Protein AF-A0A356TCB7-F1 (afdb_monomer)

Solvent-accessible surface area (backbone atoms only — not comparable to full-atom values): 13826 Å² total; per-residue (Å²): 144,87,88,86,71,71,64,65,61,50,51,55,48,52,47,43,45,44,59,67,66,57,37,51,63,62,57,52,50,52,50,51,51,50,50,49,48,50,52,50,45,54,55,23,61,75,64,71,38,72,68,37,58,52,47,44,45,50,50,54,50,52,50,35,49,50,28,33,52,48,14,28,52,28,40,73,76,66,41,53,66,61,13,51,52,32,42,51,50,25,56,54,54,69,66,51,85,79,47,50,58,49,60,31,35,79,56,50,73,59,15,54,51,49,28,55,51,49,47,52,49,47,54,51,49,54,53,49,41,31,55,34,71,70,50,45,66,29,68,40,52,56,49,51,61,49,53,50,44,48,46,54,42,45,46,49,53,51,48,72,78,45,57,60,72,58,33,41,41,51,52,17,49,50,47,48,52,53,38,52,49,62,71,72,40,61,66,49,59,56,91,59,85,49,65,64,62,53,50,51,54,54,51,51,54,51,52,51,45,52,45,52,44,51,53,52,51,50,50,28,63,76,63,67,40,66,67,38,40,56,50,16,40,49,29,45,61,48,34,78,78,50,90,47,71,68,55,32,54,50,27,49,49,50,18,48,45,31,33,58,77,115

Foldseek 3Di:
DPDPPPVVVVVVVVCCCVCVQVNCVLVVVLVVLVVVLLVLQVVCVVVVDPCSLVVSVVSLLVVLVVLLVVLLVCVVVVVLRNSLNSLLSSLLSLLPPNLSLLVLLVVPVSSLVVLVVSLVSSLVSQVSSCVSSVWAWDPLQNVLVSLLSNCSNPLSNVLVVDAQVVNLLSLLVSLLVSLVSVVPDDGATPPCPPPVVRVSSVVSVLSSLVSSLVSQVVCCVVSVHDCLSSLLSVLSSCLVVDPDPVSNVVSSVSSVCSSVVD

Structure (mmCIF, N/CA/C/O backbone):
data_AF-A0A356TCB7-F1
#
_entry.id   AF-A0A356TCB7-F1
#
loop_
_atom_site.group_PDB
_atom_site.id
_atom_site.type_symbol
_atom_site.label_atom_id
_atom_site.label_alt_id
_atom_site.label_comp_id
_atom_site.label_asym_id
_atom_site.label_entity_id
_atom_site.label_seq_id
_atom_site.pdbx_PDB_ins_code
_atom_site.Cartn_x
_atom_site.Cartn_y
_atom_site.Cartn_z
_atom_site.occupancy
_atom_site.B_iso_or_equiv
_atom_site.auth_seq_id
_atom_site.auth_comp_id
_atom_site.auth_asym_id
_atom_site.auth_atom_id
_atom_site.pdbx_PDB_model_num
ATOM 1 N N . MET A 1 1 ? -14.310 43.464 32.750 1.00 41.97 1 MET A N 1
ATOM 2 C CA . MET A 1 1 ? -13.374 42.343 32.987 1.00 41.97 1 MET A CA 1
ATOM 3 C C . MET A 1 1 ? -14.108 41.025 32.755 1.00 41.97 1 MET A C 1
ATOM 5 O O . MET A 1 1 ? -14.693 40.503 33.688 1.00 41.97 1 MET A O 1
ATOM 9 N N . ALA A 1 2 ? -14.151 40.525 31.519 1.00 44.53 2 ALA A N 1
ATOM 10 C CA . ALA A 1 2 ? -14.691 39.199 31.191 1.00 44.53 2 ALA A CA 1
ATOM 11 C C . ALA A 1 2 ? -14.236 38.830 29.770 1.00 44.53 2 ALA A C 1
ATOM 13 O O . ALA A 1 2 ? -14.880 39.198 28.798 1.00 44.53 2 ALA A O 1
ATOM 14 N N . GLY A 1 3 ? -13.066 38.207 29.641 1.00 44.56 3 GLY A N 1
ATOM 15 C CA . GLY A 1 3 ? -12.520 37.856 28.322 1.00 44.56 3 GLY A CA 1
ATOM 16 C C . GLY A 1 3 ? -11.213 37.070 28.361 1.00 44.56 3 GLY A C 1
ATOM 17 O O . GLY A 1 3 ? -10.424 37.166 27.434 1.00 44.56 3 GLY A O 1
ATOM 18 N N . ARG A 1 4 ? -10.930 36.353 29.457 1.00 47.12 4 ARG A N 1
ATOM 19 C CA . ARG A 1 4 ? -9.647 35.649 29.640 1.00 47.12 4 ARG A CA 1
ATOM 20 C C . ARG A 1 4 ? -9.788 34.245 30.243 1.00 47.12 4 ARG A C 1
ATOM 22 O O . ARG A 1 4 ? -8.868 33.780 30.899 1.00 47.12 4 ARG A O 1
ATOM 29 N N . MET A 1 5 ? -10.946 33.595 30.071 1.00 44.47 5 MET A N 1
ATOM 30 C CA . MET A 1 5 ? -11.231 32.265 30.646 1.00 44.47 5 MET A CA 1
ATOM 31 C C . MET A 1 5 ? -11.631 31.180 29.629 1.00 44.47 5 MET A C 1
ATOM 33 O O . MET A 1 5 ? -11.749 30.025 30.028 1.00 44.47 5 MET A O 1
ATOM 37 N N . ASP A 1 6 ? -11.769 31.495 28.336 1.00 51.41 6 ASP A N 1
ATOM 38 C CA . ASP A 1 6 ? -12.151 30.494 27.320 1.00 51.41 6 ASP A CA 1
ATOM 39 C C . ASP A 1 6 ? -10.953 29.829 26.606 1.00 51.41 6 ASP A C 1
ATOM 41 O O . ASP A 1 6 ? -11.067 28.698 26.124 1.00 51.41 6 ASP A O 1
ATOM 45 N N . ASP A 1 7 ? -9.768 30.450 26.612 1.00 52.94 7 ASP A N 1
ATOM 46 C CA . ASP A 1 7 ? -8.594 29.930 25.888 1.00 52.94 7 ASP A CA 1
ATOM 47 C C . ASP A 1 7 ? -7.867 28.785 26.623 1.00 52.94 7 ASP A C 1
ATOM 49 O O . ASP A 1 7 ? -7.382 27.836 25.996 1.00 52.94 7 ASP A O 1
ATOM 53 N N . ASP A 1 8 ? -7.854 28.793 27.960 1.00 51.28 8 ASP A N 1
ATOM 54 C CA . ASP A 1 8 ? -7.177 27.760 28.766 1.00 51.28 8 ASP A CA 1
ATOM 55 C C . ASP A 1 8 ? -7.875 26.391 28.692 1.00 51.28 8 ASP A C 1
ATOM 57 O O . ASP A 1 8 ? -7.236 25.330 28.757 1.00 51.28 8 ASP A O 1
ATOM 61 N N . VAL A 1 9 ? -9.198 26.391 28.501 1.00 57.50 9 VAL A N 1
ATOM 62 C CA . VAL A 1 9 ? -9.993 25.168 28.317 1.00 57.50 9 VAL A CA 1
ATOM 63 C C . VAL A 1 9 ? -9.737 24.561 26.934 1.00 57.50 9 VAL A C 1
ATOM 65 O O . VAL A 1 9 ? -9.745 23.332 26.795 1.00 57.50 9 VAL A O 1
ATOM 68 N N . SER A 1 10 ? -9.447 25.395 25.930 1.00 73.44 10 SER A N 1
ATOM 69 C CA . SER A 1 10 ? -9.096 24.960 24.577 1.00 73.44 10 SER A CA 1
ATOM 70 C C . SER A 1 10 ? -7.742 24.253 24.559 1.00 73.44 10 SER A C 1
ATOM 72 O O . SER A 1 10 ? -7.665 23.098 24.128 1.00 73.44 10 SER A O 1
ATOM 74 N N . TRP A 1 11 ? -6.696 24.867 25.125 1.00 63.91 11 TRP A N 1
ATOM 75 C CA . TRP A 1 11 ? -5.349 24.291 25.083 1.00 63.91 11 TRP A CA 1
ATOM 76 C C . TRP A 1 11 ? -5.195 23.026 25.917 1.00 63.91 11 TRP A C 1
ATOM 78 O O . TRP A 1 11 ? -4.623 22.050 25.431 1.00 63.91 11 TRP A O 1
ATOM 88 N N . ARG A 1 12 ? -5.764 22.972 27.128 1.00 73.88 12 ARG A N 1
ATOM 89 C CA . ARG A 1 12 ? -5.742 21.740 27.935 1.00 73.88 12 ARG A CA 1
ATOM 90 C C . ARG A 1 12 ? -6.522 20.608 27.273 1.00 73.88 12 ARG A C 1
ATOM 92 O O . ARG A 1 12 ? -6.073 19.461 27.312 1.00 73.88 12 ARG A O 1
ATOM 99 N N . ARG A 1 13 ? -7.660 20.903 26.628 1.00 73.88 13 ARG A N 1
ATOM 100 C CA . ARG A 1 13 ? -8.384 19.900 25.828 1.00 73.88 13 ARG A CA 1
ATOM 101 C C . ARG A 1 13 ? -7.570 19.462 24.627 1.00 73.88 13 ARG A C 1
ATOM 103 O O . ARG A 1 13 ? -7.504 18.262 24.390 1.00 73.88 13 ARG A O 1
ATOM 110 N N . LEU A 1 14 ? -6.952 20.384 23.892 1.00 67.19 14 LEU A N 1
ATOM 111 C CA . LEU A 1 14 ? -6.157 20.050 22.713 1.00 67.19 14 LEU A CA 1
ATOM 112 C C . LEU A 1 14 ? -4.937 19.209 23.096 1.00 67.19 14 LEU A C 1
ATOM 114 O O . LEU A 1 14 ? -4.699 18.181 22.469 1.00 67.19 14 LEU A O 1
ATOM 118 N N . TYR A 1 15 ? -4.240 19.584 24.170 1.00 69.44 15 TYR A N 1
ATOM 119 C CA . TYR A 1 15 ? -3.102 18.856 24.724 1.00 69.44 15 TYR A CA 1
ATOM 120 C C . TYR A 1 15 ? -3.506 17.457 25.183 1.00 69.44 15 TYR A C 1
ATOM 122 O O . TYR A 1 15 ? -2.899 16.476 24.767 1.00 69.44 15 TYR A O 1
ATOM 130 N N . ARG A 1 16 ? -4.585 17.330 25.967 1.00 71.06 16 ARG A N 1
ATOM 131 C CA . ARG A 1 16 ? -5.101 16.019 26.385 1.00 71.06 16 ARG A CA 1
ATOM 132 C C . ARG A 1 16 ? -5.499 15.179 25.175 1.00 71.06 16 ARG A C 1
ATOM 134 O O . ARG A 1 16 ? -5.175 14.00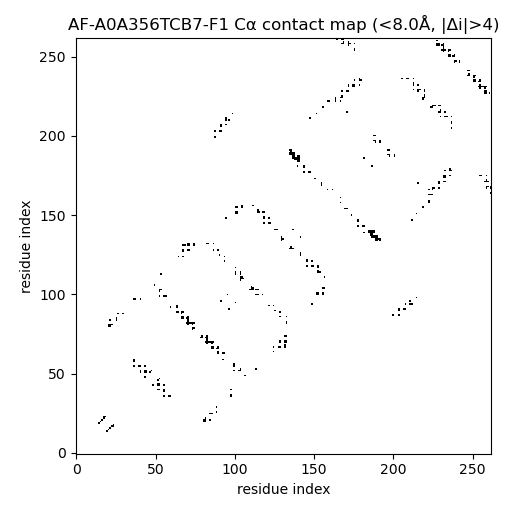0 25.115 1.00 71.06 16 ARG A O 1
ATOM 141 N N . ARG A 1 17 ? -6.147 15.779 24.177 1.00 67.81 17 ARG A N 1
ATOM 142 C CA . ARG A 1 17 ? -6.556 15.072 22.964 1.00 67.81 17 ARG A CA 1
ATOM 143 C C . ARG A 1 17 ? -5.345 14.591 22.170 1.00 67.81 17 ARG A C 1
ATOM 145 O O . ARG A 1 17 ? -5.318 13.431 21.794 1.00 67.81 17 ARG A O 1
ATOM 152 N N . TRP A 1 18 ? -4.342 15.437 21.953 1.00 59.28 18 TRP A N 1
ATOM 153 C CA . TRP A 1 18 ? -3.134 15.077 21.213 1.00 59.28 18 TRP A CA 1
ATOM 154 C C . TRP A 1 18 ? -2.239 14.122 21.997 1.00 59.28 18 TRP A C 1
ATOM 156 O O . TRP A 1 18 ? -2.032 13.002 21.553 1.00 59.28 18 TRP A O 1
ATOM 166 N N . PHE A 1 19 ? -1.760 14.514 23.175 1.00 60.09 19 PHE A N 1
ATOM 167 C CA . PHE A 1 19 ? -0.738 13.777 23.920 1.00 60.09 19 PHE A CA 1
ATOM 168 C C . PHE A 1 19 ? -1.274 12.579 24.699 1.00 60.09 19 PHE A C 1
ATOM 170 O O . PHE A 1 19 ? -0.603 11.554 24.762 1.00 60.09 19 PHE A O 1
ATOM 177 N N . VAL A 1 20 ? -2.483 12.675 25.255 1.00 62.00 20 VAL A N 1
ATOM 178 C CA . VAL A 1 20 ? -3.059 11.594 26.071 1.00 62.00 20 VAL A CA 1
ATOM 179 C C . VAL A 1 20 ? -3.948 10.685 25.226 1.00 62.00 20 VAL A C 1
ATOM 181 O O . VAL A 1 20 ? -3.841 9.465 25.314 1.00 62.00 20 VAL A O 1
ATOM 184 N N . GLU A 1 21 ? -4.818 11.248 24.382 1.00 60.75 21 GLU A N 1
ATOM 185 C CA . GLU A 1 21 ? -5.779 10.442 23.618 1.00 60.75 21 GLU A CA 1
ATOM 186 C C . GLU A 1 21 ? -5.265 9.967 22.250 1.00 60.75 21 GLU A C 1
ATOM 188 O O . GLU A 1 21 ? -5.639 8.869 21.833 1.00 60.75 21 GLU A O 1
ATOM 193 N N . TYR A 1 22 ? -4.461 10.767 21.541 1.00 60.00 22 TYR A N 1
ATOM 194 C CA . TYR A 1 22 ? -3.861 10.406 20.250 1.00 60.00 22 TYR A CA 1
ATOM 195 C C . TYR A 1 22 ? -2.419 9.902 20.376 1.00 60.00 22 TYR A C 1
ATOM 197 O O . TYR A 1 22 ? -1.871 9.466 19.379 1.00 60.00 22 TYR A O 1
ATOM 205 N N . ASN A 1 23 ? -1.811 9.927 21.567 1.00 65.31 23 ASN A N 1
ATOM 206 C CA . ASN A 1 23 ? -0.458 9.427 21.840 1.00 65.31 23 ASN A CA 1
ATOM 207 C C . ASN A 1 23 ? 0.530 9.618 20.656 1.00 65.31 23 ASN A C 1
ATOM 209 O O . ASN A 1 23 ? 0.812 8.668 19.911 1.00 65.31 23 ASN A O 1
ATOM 213 N N . PRO A 1 24 ? 1.072 10.835 20.465 1.00 63.69 24 PRO A N 1
ATOM 214 C CA . PRO A 1 24 ? 1.880 11.184 19.305 1.00 63.69 24 PRO A CA 1
ATOM 215 C C . PRO A 1 24 ? 3.181 10.388 19.262 1.00 63.69 24 PRO A C 1
ATOM 217 O O . PRO A 1 24 ? 3.809 10.343 18.214 1.00 63.69 24 PRO A O 1
ATOM 220 N N . LEU A 1 25 ? 3.570 9.728 20.358 1.00 69.69 25 LEU A N 1
ATOM 221 C CA . LEU A 1 25 ? 4.756 8.880 20.419 1.00 69.69 25 LEU A CA 1
ATOM 222 C C . LEU A 1 25 ? 4.679 7.719 19.428 1.00 69.69 25 LEU A C 1
ATOM 224 O O . LEU A 1 25 ? 5.704 7.342 18.875 1.00 69.69 25 LEU A O 1
ATOM 228 N N . ALA A 1 26 ? 3.483 7.188 19.147 1.00 66.50 26 ALA A N 1
ATOM 229 C CA . ALA A 1 26 ? 3.320 6.153 18.127 1.00 66.50 26 ALA A CA 1
ATOM 230 C C . ALA A 1 26 ? 3.615 6.694 16.718 1.00 66.50 26 ALA A C 1
ATOM 232 O O . ALA A 1 26 ? 4.302 6.043 15.937 1.00 66.50 26 ALA A O 1
ATOM 233 N N . LEU A 1 27 ? 3.139 7.907 16.410 1.00 65.44 27 LEU A N 1
ATOM 234 C CA . LEU A 1 27 ? 3.425 8.586 15.142 1.00 65.44 27 LEU A CA 1
ATOM 235 C C . LEU A 1 27 ? 4.901 8.987 15.049 1.00 65.44 27 LEU A C 1
ATOM 237 O O . LEU A 1 27 ? 5.533 8.752 14.031 1.00 65.44 27 LEU A O 1
ATOM 241 N N . LEU A 1 28 ? 5.457 9.541 16.125 1.00 71.44 28 LEU A N 1
ATOM 242 C CA . LEU A 1 28 ? 6.854 9.952 16.229 1.00 71.44 28 LEU A CA 1
ATOM 243 C C . LEU A 1 28 ? 7.795 8.750 16.060 1.00 71.44 28 LEU A C 1
ATOM 245 O O . LEU A 1 28 ? 8.735 8.816 15.277 1.00 71.44 28 LEU A O 1
ATOM 249 N N . SER A 1 29 ? 7.505 7.635 16.738 1.00 75.19 29 SER A N 1
ATOM 250 C CA . SER A 1 29 ? 8.221 6.367 16.574 1.00 75.19 29 SER A CA 1
ATOM 251 C C . SER A 1 29 ? 8.131 5.868 15.136 1.00 75.19 29 SER A C 1
ATOM 253 O O . SER A 1 29 ? 9.160 5.540 14.556 1.00 75.19 29 SER A O 1
ATOM 255 N N . ALA A 1 30 ? 6.941 5.877 14.531 1.00 69.19 30 ALA A N 1
ATOM 256 C CA . ALA A 1 30 ? 6.775 5.488 13.135 1.00 69.19 30 ALA A CA 1
ATOM 257 C C . ALA A 1 30 ? 7.562 6.382 12.171 1.00 69.19 30 ALA A C 1
ATOM 259 O O . ALA A 1 30 ? 8.143 5.860 11.224 1.00 69.19 30 ALA A O 1
ATOM 260 N N . THR A 1 31 ? 7.635 7.691 12.420 1.00 72.12 31 THR A N 1
ATOM 261 C CA . THR A 1 31 ? 8.455 8.620 11.632 1.00 72.12 31 THR A CA 1
ATOM 262 C C . THR A 1 31 ? 9.947 8.348 11.811 1.00 72.12 31 THR A C 1
ATOM 264 O O . THR A 1 31 ? 10.676 8.332 10.825 1.00 72.12 31 THR A O 1
ATOM 267 N N . PHE A 1 32 ? 10.415 8.099 13.039 1.00 78.62 32 PHE A N 1
ATOM 268 C CA . PHE A 1 32 ? 11.822 7.776 13.292 1.00 78.62 32 PHE A CA 1
ATOM 269 C C . PHE A 1 32 ? 12.234 6.444 12.673 1.00 78.62 32 PHE A C 1
ATOM 271 O O . PHE A 1 32 ? 13.308 6.361 12.084 1.00 78.62 32 PHE A O 1
ATOM 278 N N . ILE A 1 33 ? 11.380 5.424 12.759 1.00 79.62 33 ILE A N 1
ATOM 279 C CA . ILE A 1 33 ? 11.626 4.138 12.107 1.00 79.62 33 ILE A CA 1
ATOM 280 C C . ILE A 1 33 ? 11.630 4.311 10.588 1.00 79.62 33 ILE A C 1
ATOM 282 O O . ILE A 1 33 ? 12.566 3.845 9.948 1.00 79.62 33 ILE A O 1
ATOM 286 N N . LEU A 1 34 ? 10.672 5.047 10.012 1.00 73.62 34 LEU A N 1
ATOM 287 C CA . LEU A 1 34 ? 10.655 5.322 8.573 1.00 73.62 34 LEU A CA 1
ATOM 288 C C . LEU A 1 34 ? 11.924 6.059 8.132 1.00 73.62 34 LEU A C 1
ATOM 290 O O . LEU A 1 34 ? 12.535 5.687 7.138 1.00 73.62 34 LEU A O 1
ATOM 294 N N . GLY A 1 35 ? 12.337 7.076 8.892 1.00 72.62 35 GLY A N 1
ATOM 295 C CA . GLY A 1 35 ? 13.565 7.827 8.644 1.00 72.62 35 GLY A CA 1
ATOM 296 C C . GLY A 1 35 ? 14.813 6.949 8.738 1.00 72.62 35 GLY A C 1
ATOM 297 O O . GLY A 1 35 ? 15.682 7.036 7.876 1.00 72.62 35 GLY A O 1
ATOM 298 N N . GLY A 1 36 ? 14.879 6.058 9.730 1.00 77.56 36 GLY A N 1
ATOM 299 C CA . GLY A 1 36 ? 15.962 5.084 9.873 1.00 77.56 36 GLY A CA 1
ATOM 300 C C . GLY A 1 36 ? 16.018 4.094 8.709 1.00 77.56 36 GLY A C 1
ATOM 301 O O . GLY A 1 36 ? 17.077 3.914 8.117 1.00 77.56 36 GLY A O 1
ATOM 302 N N . ILE A 1 37 ? 14.878 3.509 8.327 1.00 76.94 37 ILE A N 1
ATOM 303 C CA . ILE A 1 37 ? 14.765 2.600 7.174 1.00 76.94 37 ILE A CA 1
ATOM 304 C C . ILE A 1 37 ? 15.152 3.329 5.882 1.00 76.94 37 ILE A C 1
ATOM 306 O O . ILE A 1 37 ? 15.880 2.773 5.068 1.00 76.94 37 ILE A O 1
ATOM 310 N N . TRP A 1 38 ? 14.735 4.584 5.703 1.00 73.31 38 TRP A N 1
ATOM 311 C CA . TRP A 1 38 ? 15.100 5.392 4.538 1.00 73.31 38 TRP A CA 1
ATOM 312 C C . TRP A 1 38 ? 16.609 5.670 4.462 1.00 73.31 38 TRP A C 1
ATOM 314 O O . TRP A 1 38 ? 17.206 5.513 3.396 1.00 73.31 38 TRP A O 1
ATOM 324 N N . LEU A 1 39 ? 17.246 6.026 5.584 1.00 76.56 39 LEU A N 1
ATOM 325 C CA . LEU A 1 39 ? 18.701 6.214 5.651 1.00 76.56 39 LEU A CA 1
ATOM 326 C C . LEU A 1 39 ? 19.446 4.916 5.320 1.00 76.56 39 LEU A C 1
ATOM 328 O O . LEU A 1 39 ? 20.327 4.926 4.460 1.00 76.56 39 LEU A O 1
ATOM 332 N N . LEU A 1 40 ? 19.033 3.800 5.929 1.00 74.19 40 LEU A N 1
ATOM 333 C CA . LEU A 1 40 ? 19.595 2.474 5.658 1.00 74.19 40 LEU A CA 1
ATOM 334 C C . LEU A 1 40 ? 19.387 2.056 4.200 1.00 74.19 40 LEU A C 1
ATOM 336 O O . LEU A 1 40 ? 20.296 1.511 3.587 1.00 74.19 40 LEU A O 1
ATOM 340 N N . SER A 1 41 ? 18.220 2.345 3.618 1.00 68.50 41 SER A N 1
ATOM 341 C CA . SER A 1 41 ? 17.933 2.078 2.205 1.00 68.50 41 SER A CA 1
ATOM 342 C C . SER A 1 41 ? 18.873 2.841 1.286 1.00 68.50 41 SER A C 1
ATOM 344 O O . SER A 1 41 ? 19.329 2.295 0.283 1.00 68.50 41 SER A O 1
ATOM 346 N N . ARG A 1 42 ? 19.151 4.109 1.600 1.00 71.56 42 ARG A N 1
ATOM 347 C CA . ARG A 1 42 ? 20.033 4.953 0.795 1.00 71.56 42 ARG A CA 1
ATOM 348 C C . ARG A 1 42 ? 21.478 4.466 0.863 1.00 71.56 42 ARG A C 1
ATOM 350 O O . ARG A 1 42 ? 22.145 4.409 -0.165 1.00 71.56 42 ARG A O 1
ATOM 357 N N . GLU A 1 43 ? 21.942 4.088 2.048 1.00 70.62 43 GLU A N 1
ATOM 358 C CA . GLU A 1 43 ? 23.283 3.534 2.246 1.00 70.62 43 GLU A CA 1
ATOM 359 C C . GLU A 1 43 ? 23.426 2.144 1.603 1.00 70.62 43 GLU A C 1
ATOM 361 O O . GLU A 1 43 ? 24.418 1.869 0.927 1.00 70.62 43 GLU A O 1
ATOM 366 N N . ALA A 1 44 ? 22.401 1.293 1.716 1.00 65.00 44 ALA A N 1
ATOM 367 C CA . ALA A 1 44 ? 22.346 -0.006 1.049 1.00 65.00 44 ALA A CA 1
ATOM 368 C C . ALA A 1 44 ? 22.377 0.128 -0.481 1.00 65.00 44 ALA A C 1
ATOM 370 O O . ALA A 1 44 ? 23.092 -0.628 -1.138 1.00 65.00 44 ALA A O 1
ATOM 371 N N . ALA A 1 45 ? 21.667 1.116 -1.039 1.00 63.41 45 ALA A N 1
ATOM 372 C CA . ALA A 1 45 ? 21.687 1.416 -2.470 1.00 63.41 45 ALA A CA 1
ATOM 373 C C . ALA A 1 45 ? 23.068 1.896 -2.952 1.00 63.41 45 ALA A C 1
ATOM 375 O O . ALA A 1 45 ? 23.477 1.562 -4.060 1.00 63.41 45 ALA A O 1
ATOM 376 N N . GLN A 1 46 ? 23.819 2.628 -2.121 1.00 65.75 46 GLN A N 1
ATOM 377 C CA . GLN A 1 46 ? 25.189 3.051 -2.446 1.00 65.75 46 GLN A CA 1
ATOM 378 C C . GLN A 1 46 ? 26.187 1.887 -2.474 1.00 65.75 46 GLN A C 1
ATOM 380 O O . GLN A 1 46 ? 27.145 1.928 -3.241 1.00 65.75 46 GLN A O 1
ATOM 385 N N . HIS A 1 47 ? 25.956 0.847 -1.670 1.00 61.78 47 HIS A N 1
ATOM 386 C CA . HIS A 1 47 ? 26.837 -0.321 -1.582 1.00 61.78 47 HIS A CA 1
ATOM 387 C C . HIS A 1 47 ? 26.358 -1.517 -2.424 1.00 61.78 47 HIS A C 1
ATOM 389 O O . HIS A 1 47 ? 27.017 -2.555 -2.411 1.00 61.78 47 HIS A O 1
ATOM 395 N N . ALA A 1 48 ? 25.223 -1.383 -3.131 1.00 62.47 48 ALA A N 1
ATOM 396 C CA . ALA A 1 48 ? 24.627 -2.344 -4.072 1.00 62.47 48 ALA A CA 1
ATOM 397 C C . ALA A 1 48 ? 24.691 -3.821 -3.628 1.00 62.47 48 ALA A C 1
ATOM 399 O O . ALA A 1 48 ? 24.851 -4.731 -4.443 1.00 62.47 48 ALA A O 1
ATOM 400 N N . SER A 1 49 ? 24.592 -4.081 -2.322 1.00 73.44 49 SER A N 1
ATOM 401 C CA . SER A 1 49 ? 24.702 -5.437 -1.789 1.00 73.44 49 SER A CA 1
ATOM 402 C C . SER A 1 49 ? 23.323 -6.078 -1.675 1.00 73.44 49 SER A C 1
ATOM 404 O O . SER A 1 49 ? 22.361 -5.472 -1.198 1.00 73.44 49 SER A O 1
ATOM 406 N N . LEU A 1 50 ? 23.233 -7.347 -2.072 1.00 73.00 50 LEU A N 1
ATOM 407 C CA . LEU A 1 50 ? 22.009 -8.143 -1.966 1.00 73.00 50 LEU A CA 1
ATOM 408 C C . LEU A 1 50 ? 21.488 -8.214 -0.520 1.00 73.00 50 LEU A C 1
ATOM 410 O O . LEU A 1 50 ? 20.286 -8.117 -0.279 1.00 73.00 50 LEU A O 1
ATOM 414 N N . ALA A 1 51 ? 22.405 -8.323 0.445 1.00 74.56 51 ALA A N 1
ATOM 415 C CA . ALA A 1 51 ? 22.088 -8.306 1.869 1.00 74.56 51 ALA A CA 1
ATOM 416 C C . ALA A 1 51 ? 21.503 -6.959 2.323 1.00 74.56 51 ALA A C 1
ATOM 418 O O . ALA A 1 51 ? 20.609 -6.943 3.165 1.00 74.56 51 ALA A O 1
ATOM 419 N N . GLY A 1 52 ? 21.957 -5.845 1.739 1.00 73.75 52 GLY A N 1
ATOM 420 C CA . GLY A 1 52 ? 21.415 -4.515 2.002 1.00 73.75 52 GLY A CA 1
ATOM 421 C C . GLY A 1 52 ? 19.954 -4.404 1.573 1.00 73.75 52 GLY A C 1
ATOM 422 O O . GLY A 1 52 ? 19.093 -4.166 2.415 1.00 73.75 52 GLY A O 1
ATOM 423 N N . HIS A 1 53 ? 19.651 -4.653 0.295 1.00 71.75 53 HIS A N 1
ATOM 424 C CA . HIS A 1 53 ? 18.282 -4.535 -0.232 1.00 71.75 53 HIS A CA 1
ATOM 425 C C . HIS A 1 53 ? 17.279 -5.439 0.501 1.00 71.75 53 HIS A C 1
ATOM 427 O O . HIS A 1 53 ? 16.209 -4.982 0.908 1.00 71.75 53 HIS A O 1
ATOM 433 N N . LEU A 1 54 ? 17.635 -6.708 0.727 1.00 79.31 54 LEU A N 1
ATOM 434 C CA . LEU A 1 54 ? 16.765 -7.648 1.440 1.00 79.31 54 LEU A CA 1
ATOM 435 C C . LEU A 1 54 ? 16.679 -7.343 2.940 1.00 79.31 54 LEU A C 1
ATOM 437 O O . LEU A 1 54 ? 15.626 -7.544 3.542 1.00 79.31 54 LEU A O 1
ATOM 441 N N . GLY A 1 55 ? 17.757 -6.835 3.541 1.00 80.00 55 GLY A N 1
ATOM 442 C CA . GLY A 1 55 ? 17.792 -6.445 4.948 1.00 80.00 55 GLY A CA 1
ATOM 443 C C . GLY A 1 55 ? 16.842 -5.291 5.250 1.00 80.00 55 GLY A C 1
ATOM 444 O O . GLY A 1 55 ? 16.082 -5.364 6.217 1.00 80.00 55 GLY A O 1
ATOM 445 N N . VAL A 1 56 ? 16.816 -4.259 4.399 1.00 79.62 56 VAL A N 1
ATOM 446 C CA . VAL A 1 56 ? 15.894 -3.131 4.593 1.00 79.62 56 VAL A CA 1
ATOM 447 C C . VAL A 1 56 ? 14.436 -3.567 4.403 1.00 79.62 56 VAL A C 1
ATOM 449 O O . VAL A 1 56 ? 13.591 -3.248 5.243 1.00 79.62 56 VAL A O 1
ATOM 452 N N . ALA A 1 57 ? 14.151 -4.392 3.388 1.00 83.06 57 ALA A N 1
ATOM 453 C CA . ALA A 1 57 ? 12.824 -4.978 3.198 1.00 83.06 57 ALA A CA 1
ATOM 454 C C . ALA A 1 57 ? 12.386 -5.817 4.415 1.00 83.06 57 ALA A C 1
ATOM 456 O O . ALA A 1 57 ? 11.279 -5.646 4.924 1.00 83.06 57 ALA A O 1
ATOM 457 N N . ALA A 1 58 ? 13.267 -6.672 4.943 1.00 85.06 58 ALA A N 1
ATOM 458 C CA . ALA A 1 58 ? 12.978 -7.492 6.117 1.00 85.06 58 ALA A CA 1
ATOM 459 C C . ALA A 1 58 ? 12.696 -6.650 7.374 1.00 85.06 58 ALA A C 1
ATOM 461 O O . ALA A 1 58 ? 11.778 -6.969 8.132 1.00 85.06 58 ALA A O 1
ATOM 462 N N . LEU A 1 59 ? 13.441 -5.561 7.590 1.00 85.38 59 LEU A N 1
ATOM 463 C CA . LEU A 1 59 ? 13.204 -4.637 8.704 1.00 85.38 59 LEU A CA 1
ATOM 464 C C . LEU A 1 59 ? 11.854 -3.922 8.578 1.00 85.38 59 LEU A C 1
ATOM 466 O O . LEU A 1 59 ? 11.121 -3.827 9.567 1.00 85.38 59 LEU A O 1
ATOM 470 N N . ALA A 1 60 ? 11.502 -3.461 7.375 1.00 85.06 60 ALA A N 1
ATOM 471 C CA . ALA A 1 60 ? 10.207 -2.839 7.111 1.00 85.06 60 ALA A CA 1
ATOM 472 C C . ALA A 1 60 ? 9.048 -3.818 7.374 1.00 85.06 60 ALA A C 1
ATOM 474 O O . ALA A 1 60 ? 8.067 -3.469 8.040 1.00 85.06 60 ALA A O 1
ATOM 475 N N . GLU A 1 61 ? 9.190 -5.067 6.927 1.00 89.94 61 GLU A N 1
ATOM 476 C CA . GLU A 1 61 ? 8.215 -6.136 7.151 1.00 89.94 61 GLU A CA 1
ATOM 477 C C . GLU A 1 61 ? 8.066 -6.496 8.635 1.00 89.94 61 GLU A C 1
ATOM 479 O O . GLU A 1 61 ? 6.946 -6.582 9.152 1.00 89.94 61 GLU A O 1
ATOM 484 N N . LEU A 1 62 ? 9.183 -6.633 9.354 1.00 89.94 62 LEU A N 1
ATOM 485 C CA . LEU A 1 62 ? 9.185 -6.898 10.791 1.00 89.94 62 LEU A CA 1
ATOM 486 C C . LEU A 1 62 ? 8.507 -5.767 11.570 1.00 89.94 62 LEU A C 1
ATOM 488 O O . LEU A 1 62 ? 7.717 -6.028 12.481 1.00 89.94 62 LEU A O 1
ATOM 492 N N . TYR A 1 63 ? 8.770 -4.514 11.196 1.00 88.12 63 TYR A N 1
ATOM 493 C CA . TYR A 1 63 ? 8.126 -3.366 11.822 1.00 88.12 63 TYR A CA 1
ATOM 494 C C . TYR A 1 63 ? 6.614 -3.347 11.567 1.00 88.12 63 TYR A C 1
ATOM 496 O O . TYR A 1 63 ? 5.833 -3.154 12.503 1.00 88.12 63 TYR A O 1
ATOM 504 N N . ALA A 1 64 ? 6.176 -3.627 10.336 1.00 89.94 64 ALA A N 1
ATOM 505 C CA . ALA A 1 64 ? 4.755 -3.739 10.016 1.00 89.94 64 ALA A CA 1
ATOM 506 C C . ALA A 1 64 ? 4.066 -4.837 10.850 1.00 89.94 64 ALA A C 1
ATOM 508 O O . ALA A 1 64 ? 2.981 -4.615 11.397 1.00 89.94 64 ALA A O 1
ATOM 509 N N . LEU A 1 65 ? 4.710 -5.997 11.018 1.00 92.88 65 LEU A N 1
ATOM 510 C CA . LEU A 1 65 ? 4.215 -7.075 11.881 1.00 92.88 65 LEU A CA 1
ATOM 511 C C . LEU A 1 65 ? 4.161 -6.659 13.357 1.00 92.88 65 LEU A C 1
ATOM 513 O O . LEU A 1 65 ? 3.171 -6.950 14.033 1.00 92.88 65 LEU A O 1
ATOM 517 N N . ALA A 1 66 ? 5.166 -5.932 13.851 1.00 91.06 66 ALA A N 1
ATOM 518 C CA . ALA A 1 66 ? 5.180 -5.404 15.213 1.00 91.06 66 ALA A CA 1
ATOM 519 C C . ALA A 1 66 ? 4.032 -4.410 15.458 1.00 91.06 66 ALA A C 1
ATOM 521 O O . ALA A 1 66 ? 3.384 -4.470 16.505 1.00 91.06 66 ALA A O 1
ATOM 522 N N . LEU A 1 67 ? 3.713 -3.547 14.485 1.00 91.50 67 LEU A N 1
ATOM 523 C CA . LEU A 1 67 ? 2.557 -2.645 14.561 1.00 91.50 67 LEU A CA 1
ATOM 524 C C . LEU A 1 67 ? 1.233 -3.418 14.643 1.00 91.50 67 LEU A C 1
ATOM 526 O O . LEU A 1 67 ? 0.374 -3.079 15.460 1.00 91.50 67 LEU A O 1
ATOM 530 N N . ILE A 1 68 ? 1.071 -4.475 13.840 1.00 93.19 68 ILE A N 1
ATOM 531 C CA . ILE A 1 68 ? -0.125 -5.335 13.865 1.00 93.19 68 ILE A CA 1
ATOM 532 C C . ILE A 1 68 ? -0.228 -6.080 15.202 1.00 93.19 68 ILE A C 1
ATOM 534 O O . ILE A 1 68 ? -1.296 -6.087 15.821 1.00 93.19 68 ILE A O 1
ATOM 538 N N . GLY A 1 69 ? 0.873 -6.666 15.679 1.00 91.69 69 GLY A N 1
ATOM 539 C CA . GLY A 1 69 ? 0.943 -7.345 16.974 1.00 91.69 69 GLY A CA 1
ATOM 540 C C . GLY A 1 69 ? 0.637 -6.400 18.139 1.00 91.69 69 GLY A C 1
ATOM 541 O O . GLY A 1 69 ? -0.164 -6.731 19.015 1.00 91.69 69 GLY A O 1
ATOM 542 N N . GLY A 1 70 ? 1.185 -5.183 18.100 1.00 89.38 70 GLY A N 1
ATOM 543 C CA . GLY A 1 70 ? 0.881 -4.116 19.049 1.00 89.38 70 GLY A CA 1
ATOM 544 C C . GLY A 1 70 ? -0.594 -3.717 19.012 1.00 89.38 70 GLY A C 1
ATOM 545 O O . GLY A 1 70 ? -1.233 -3.628 20.060 1.00 89.38 70 GLY A O 1
ATOM 546 N N . ALA A 1 71 ? -1.180 -3.550 17.822 1.00 89.88 71 ALA A N 1
ATOM 547 C CA . ALA A 1 71 ? -2.606 -3.266 17.680 1.00 89.88 71 ALA A CA 1
ATOM 548 C C . ALA A 1 71 ? -3.467 -4.387 18.285 1.00 89.88 71 ALA A C 1
ATOM 550 O O . ALA A 1 71 ? -4.391 -4.108 19.052 1.00 89.88 71 ALA A O 1
ATOM 551 N N . TRP A 1 72 ? -3.138 -5.650 18.003 1.00 93.25 72 TRP A N 1
ATOM 552 C CA . TRP A 1 72 ? -3.825 -6.808 18.575 1.00 93.25 72 TRP A CA 1
ATOM 553 C C . TRP A 1 72 ? -3.739 -6.826 20.107 1.00 93.25 72 TRP A C 1
ATOM 555 O O . TRP A 1 72 ? -4.770 -6.943 20.777 1.00 93.25 72 TRP A O 1
ATOM 565 N N . PHE A 1 73 ? -2.543 -6.639 20.669 1.00 91.19 73 PHE A N 1
ATOM 566 C CA . PHE A 1 73 ? -2.327 -6.574 22.116 1.00 91.19 73 PHE A CA 1
ATOM 567 C C . PHE A 1 73 ? -3.145 -5.449 22.767 1.00 91.19 73 PHE A C 1
ATOM 569 O O . PHE A 1 73 ? -3.870 -5.684 23.737 1.00 91.19 73 PHE A O 1
ATOM 576 N N . LEU A 1 74 ? -3.127 -4.247 22.182 1.00 88.81 74 LEU A N 1
ATOM 577 C CA . LEU A 1 74 ? -3.891 -3.097 22.671 1.00 88.81 74 LEU A CA 1
ATOM 578 C C . LEU A 1 74 ? -5.407 -3.336 22.627 1.00 88.81 74 LEU A C 1
ATOM 580 O O . LEU A 1 74 ? -6.121 -2.916 23.540 1.00 88.81 74 LEU A O 1
ATOM 584 N N . VAL A 1 75 ? -5.921 -4.048 21.617 1.00 89.19 75 VAL A N 1
ATOM 585 C CA . VAL A 1 75 ? -7.332 -4.473 21.600 1.00 89.19 75 VAL A CA 1
ATOM 586 C C . VAL A 1 75 ? -7.635 -5.435 22.750 1.00 89.19 75 VAL A C 1
ATOM 588 O O . VAL A 1 75 ? -8.716 -5.340 23.339 1.00 89.19 75 VAL A O 1
ATOM 591 N N . ARG A 1 76 ? -6.715 -6.348 23.088 1.00 90.56 76 ARG A N 1
ATOM 592 C CA . ARG A 1 76 ? -6.902 -7.337 24.165 1.00 90.56 76 ARG A CA 1
ATOM 593 C C . ARG A 1 76 ? -6.977 -6.683 25.545 1.00 90.56 76 ARG A C 1
ATOM 595 O O . ARG A 1 76 ? -7.838 -7.080 26.322 1.00 90.56 76 ARG A O 1
ATOM 602 N N . ILE A 1 77 ? -6.176 -5.650 25.805 1.00 91.25 77 ILE A N 1
ATOM 603 C CA . ILE A 1 77 ? -6.202 -4.891 27.071 1.00 91.25 77 ILE A CA 1
ATOM 604 C C . ILE A 1 77 ? -7.235 -3.745 27.090 1.00 91.25 77 ILE A C 1
ATOM 606 O O . ILE A 1 77 ? -7.269 -2.946 28.020 1.00 91.25 77 ILE A O 1
ATOM 610 N N . GLY A 1 78 ? -8.083 -3.633 26.061 1.00 84.94 78 GLY A N 1
ATOM 611 C CA . GLY A 1 78 ? -9.181 -2.657 26.011 1.00 84.94 78 GLY A CA 1
ATOM 612 C C . GLY A 1 78 ? -8.813 -1.263 25.480 1.00 84.94 78 GLY A C 1
ATOM 613 O O . GLY A 1 78 ? -9.694 -0.413 25.334 1.00 84.94 78 GLY A O 1
ATOM 614 N N . MET A 1 79 ? -7.561 -1.024 25.085 1.00 83.19 79 MET A N 1
ATOM 615 C CA . MET A 1 79 ? -7.070 0.245 24.526 1.00 83.19 79 MET A CA 1
ATOM 616 C C . MET A 1 79 ? -7.399 0.401 23.028 1.00 83.19 79 MET A C 1
ATOM 618 O O . MET A 1 79 ? -6.530 0.618 22.181 1.00 83.19 79 MET A O 1
ATOM 622 N N . ARG A 1 80 ? -8.692 0.332 22.683 1.00 82.19 80 ARG A N 1
ATOM 623 C CA . ARG A 1 80 ? -9.182 0.292 21.288 1.00 82.19 80 ARG A CA 1
ATOM 624 C C . ARG A 1 80 ? -8.732 1.469 20.418 1.00 82.19 80 ARG A C 1
ATOM 626 O O . ARG A 1 80 ? -8.518 1.294 19.223 1.00 82.19 80 ARG A O 1
ATOM 633 N N . ARG A 1 81 ? -8.603 2.671 20.992 1.00 78.00 81 ARG A N 1
ATOM 634 C CA . ARG A 1 81 ? -8.198 3.867 20.233 1.00 78.00 81 ARG A CA 1
ATOM 635 C C . ARG A 1 81 ? -6.728 3.800 19.818 1.00 78.00 81 ARG A C 1
ATOM 637 O O . ARG A 1 81 ? -6.432 3.991 18.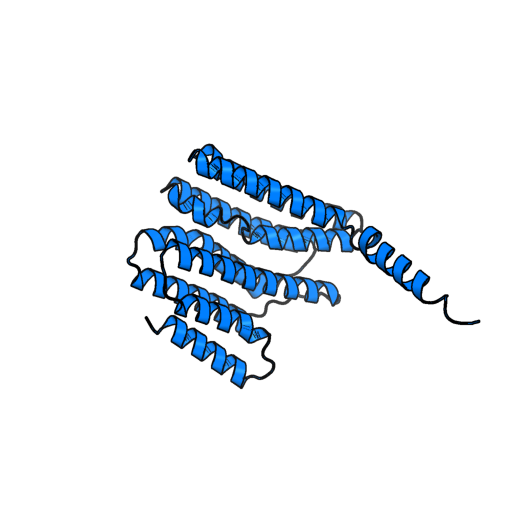646 1.00 78.00 81 ARG A O 1
ATOM 644 N N . ALA A 1 82 ? -5.837 3.488 20.758 1.00 81.25 82 ALA A N 1
ATOM 645 C CA . ALA A 1 82 ? -4.413 3.334 20.474 1.00 81.25 82 ALA A CA 1
ATOM 646 C C . ALA A 1 82 ? -4.169 2.174 19.492 1.00 81.25 82 ALA A C 1
ATOM 648 O O . ALA A 1 82 ? -3.400 2.321 18.546 1.00 81.25 82 ALA A O 1
ATOM 649 N N . ALA A 1 83 ? -4.921 1.075 19.631 1.00 84.81 83 ALA A N 1
ATOM 650 C CA . ALA A 1 83 ? -4.900 -0.015 18.659 1.00 84.81 83 ALA A CA 1
ATOM 651 C C . ALA A 1 83 ? -5.278 0.441 17.241 1.00 84.81 83 ALA A C 1
ATOM 653 O O . ALA A 1 83 ? -4.602 0.089 16.280 1.00 84.81 83 ALA A O 1
ATOM 654 N N . ALA A 1 84 ? -6.335 1.250 17.102 1.00 82.25 84 ALA A N 1
ATOM 655 C CA . ALA A 1 84 ? -6.747 1.779 15.806 1.00 82.25 84 ALA A CA 1
ATOM 656 C C . ALA A 1 84 ? -5.669 2.674 15.172 1.00 82.25 84 ALA A C 1
ATOM 658 O O . ALA A 1 84 ? -5.498 2.639 13.958 1.00 82.25 84 ALA A O 1
ATOM 659 N N . MET A 1 85 ? -4.922 3.439 15.972 1.00 81.81 85 MET A N 1
ATOM 660 C CA . MET A 1 85 ? -3.814 4.258 15.470 1.00 81.81 85 MET A CA 1
ATOM 661 C C . MET A 1 85 ? -2.649 3.415 14.958 1.00 81.81 85 MET A C 1
ATOM 663 O O . MET A 1 85 ? -2.189 3.651 13.843 1.00 81.81 85 MET A O 1
ATOM 667 N N . LEU A 1 86 ? -2.228 2.398 15.719 1.00 86.81 86 LEU A N 1
ATOM 668 C CA . LEU A 1 86 ? -1.227 1.437 15.244 1.00 86.81 86 LEU A CA 1
ATOM 669 C C . LEU A 1 86 ? -1.710 0.696 13.997 1.00 86.81 86 LEU A C 1
ATOM 671 O O . LEU A 1 86 ? -0.931 0.464 13.084 1.00 86.81 86 LEU A O 1
ATOM 675 N N . GLY A 1 87 ? -3.003 0.382 13.925 1.00 88.44 87 GLY A N 1
ATOM 676 C CA . GLY A 1 87 ? -3.588 -0.255 12.755 1.00 88.44 87 GLY A CA 1
ATOM 677 C C . GLY A 1 87 ? -3.603 0.632 11.508 1.00 88.44 87 GLY A C 1
ATOM 678 O O . GLY A 1 87 ? -3.342 0.142 10.414 1.00 88.44 87 GLY A O 1
ATOM 679 N N . ILE A 1 88 ? -3.857 1.938 11.655 1.00 84.12 88 ILE A N 1
ATOM 680 C CA . ILE A 1 88 ? -3.725 2.895 10.546 1.00 84.12 88 ILE A CA 1
ATOM 681 C C . ILE A 1 88 ? -2.264 2.964 10.100 1.00 84.12 88 ILE A C 1
ATOM 683 O O . ILE A 1 88 ? -2.008 2.857 8.907 1.00 84.12 88 ILE A O 1
ATOM 687 N N . LEU A 1 89 ? -1.317 3.080 11.036 1.00 85.56 89 LEU A N 1
ATOM 688 C CA . LEU A 1 89 ? 0.116 3.076 10.727 1.00 85.56 89 LEU A CA 1
ATOM 689 C C . LEU A 1 89 ? 0.542 1.797 9.998 1.00 85.56 89 LEU A C 1
ATOM 691 O O . LEU A 1 89 ? 1.191 1.885 8.960 1.00 85.56 89 LEU A O 1
ATOM 695 N N . ALA A 1 90 ? 0.118 0.630 10.486 1.00 90.31 90 ALA A N 1
ATOM 696 C CA . ALA A 1 90 ? 0.375 -0.652 9.839 1.00 90.31 90 ALA A CA 1
ATOM 697 C C . ALA A 1 90 ? -0.164 -0.670 8.404 1.00 90.31 90 ALA A C 1
ATOM 699 O O . ALA A 1 90 ? 0.540 -1.087 7.491 1.00 90.31 90 ALA A O 1
ATOM 700 N N . ALA A 1 91 ? -1.379 -0.154 8.188 1.00 88.88 91 ALA A N 1
ATOM 701 C CA . ALA A 1 91 ? -1.947 -0.043 6.851 1.00 88.88 91 ALA A CA 1
ATOM 702 C C . ALA A 1 91 ? -1.121 0.882 5.942 1.00 88.88 91 ALA A C 1
ATOM 704 O O . ALA A 1 91 ? -0.942 0.554 4.774 1.00 88.88 91 ALA A O 1
ATOM 705 N N . VAL A 1 92 ? -0.587 2.002 6.446 1.00 86.19 92 VAL A N 1
ATOM 706 C CA . VAL A 1 92 ? 0.299 2.874 5.651 1.00 86.19 92 VAL A CA 1
ATOM 707 C C . VAL A 1 92 ? 1.581 2.137 5.255 1.00 86.19 92 VAL A C 1
ATOM 709 O O . VAL A 1 92 ? 1.917 2.107 4.075 1.00 86.19 92 VAL A O 1
ATOM 712 N N . TYR A 1 93 ? 2.255 1.491 6.210 1.00 86.12 93 TYR A N 1
ATOM 713 C CA . TYR A 1 93 ? 3.482 0.723 5.953 1.00 86.12 93 TYR A CA 1
ATOM 714 C C . TYR A 1 93 ? 3.270 -0.450 4.995 1.00 86.12 93 TYR A C 1
ATOM 716 O O . TYR A 1 93 ? 4.179 -0.843 4.271 1.00 86.12 93 TYR A O 1
ATOM 724 N N . GLN A 1 94 ? 2.061 -1.002 4.962 1.00 89.12 94 GLN A N 1
ATOM 725 C CA . GLN A 1 94 ? 1.729 -2.120 4.094 1.00 89.12 94 GLN A CA 1
ATOM 726 C C . GLN A 1 94 ? 1.745 -1.760 2.597 1.00 89.12 94 GLN A C 1
ATOM 728 O O . GLN A 1 94 ? 1.850 -2.659 1.772 1.00 89.12 94 GLN A O 1
ATOM 733 N N . ALA A 1 95 ? 1.677 -0.475 2.244 1.00 84.44 95 ALA A N 1
ATOM 734 C CA . ALA A 1 95 ? 1.734 0.001 0.861 1.00 84.44 95 ALA A CA 1
ATOM 735 C C . ALA A 1 95 ? 3.158 0.368 0.391 1.00 84.44 95 ALA A C 1
ATOM 737 O O . ALA A 1 95 ? 3.291 1.115 -0.572 1.00 84.44 95 ALA A O 1
ATOM 738 N N . ASP A 1 96 ? 4.185 -0.150 1.074 1.00 86.38 96 ASP A N 1
ATOM 739 C CA . ASP A 1 96 ? 5.606 -0.016 0.728 1.00 86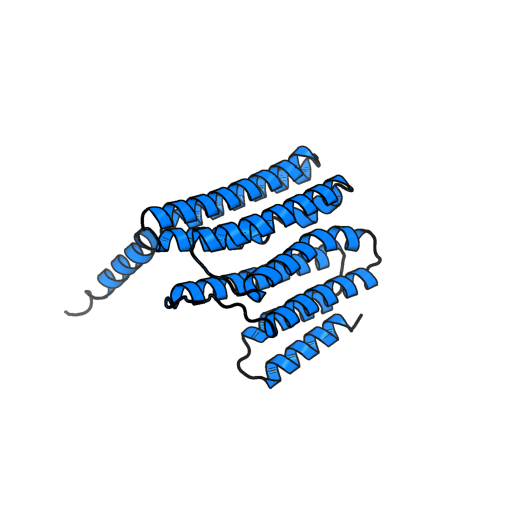.38 96 ASP A CA 1
ATOM 740 C C . ASP A 1 96 ? 6.068 1.434 0.495 1.00 86.38 96 ASP A C 1
ATOM 742 O O . ASP A 1 96 ? 6.284 1.894 -0.622 1.00 86.38 96 ASP A O 1
ATOM 746 N N . LEU A 1 97 ? 6.212 2.185 1.588 1.00 79.56 97 LEU A N 1
ATOM 747 C CA . LEU A 1 97 ? 6.624 3.593 1.542 1.00 79.56 97 LEU A CA 1
ATOM 748 C C . LEU A 1 97 ? 8.046 3.816 1.011 1.00 79.56 97 LEU A C 1
ATOM 750 O O . LEU A 1 97 ? 8.384 4.938 0.636 1.00 79.56 97 LEU A O 1
ATOM 754 N N . THR A 1 98 ? 8.891 2.791 1.050 1.00 77.50 98 THR A N 1
ATOM 755 C CA . THR A 1 98 ? 10.317 2.882 0.724 1.00 77.50 98 THR A CA 1
ATOM 756 C C . THR A 1 98 ? 10.648 2.290 -0.641 1.00 77.50 98 THR A C 1
ATOM 758 O O . THR A 1 98 ? 11.822 2.260 -1.007 1.00 77.50 98 THR A O 1
ATOM 761 N N . MET A 1 99 ? 9.626 1.898 -1.412 1.00 81.81 99 MET A N 1
ATOM 762 C CA . MET A 1 99 ? 9.751 1.391 -2.782 1.00 81.81 99 MET A CA 1
ATOM 763 C C . MET A 1 99 ? 10.670 0.153 -2.860 1.00 81.81 99 MET A C 1
ATOM 765 O O . MET A 1 99 ? 11.461 -0.033 -3.795 1.00 81.81 99 MET A O 1
ATOM 769 N N . HIS A 1 100 ? 10.672 -0.673 -1.808 1.00 80.69 100 HIS A N 1
ATOM 770 C CA . HIS A 1 100 ? 11.520 -1.863 -1.751 1.00 80.69 100 HIS A CA 1
ATOM 771 C C . HIS A 1 100 ? 11.083 -2.931 -2.741 1.00 80.69 100 HIS A C 1
ATOM 773 O O . HIS A 1 100 ? 11.928 -3.642 -3.282 1.00 80.69 100 HIS A O 1
ATOM 779 N N . VAL A 1 101 ? 9.786 -3.037 -3.002 1.00 84.44 101 VAL A N 1
ATOM 780 C CA . VAL A 1 101 ? 9.238 -3.968 -3.980 1.00 84.44 101 VAL A CA 1
ATOM 781 C C . VAL A 1 101 ? 9.716 -3.591 -5.382 1.00 84.44 101 VAL A C 1
ATOM 783 O O . VAL A 1 101 ? 10.187 -4.462 -6.114 1.00 84.44 101 VAL A O 1
ATOM 786 N N . GLU A 1 102 ? 9.728 -2.305 -5.721 1.00 85.69 102 GLU A N 1
ATOM 787 C CA . GLU A 1 102 ? 10.231 -1.791 -6.995 1.00 85.69 102 GLU A CA 1
ATOM 788 C C . GLU A 1 102 ? 11.737 -2.020 -7.138 1.00 85.69 102 GLU A C 1
ATOM 790 O O . GLU A 1 102 ? 12.201 -2.566 -8.140 1.00 85.69 102 GLU A O 1
ATOM 795 N N . THR A 1 103 ? 12.512 -1.668 -6.109 1.00 81.88 103 THR A N 1
ATOM 796 C CA . THR A 1 103 ? 13.973 -1.856 -6.130 1.00 81.88 103 THR A CA 1
ATOM 797 C C . THR A 1 103 ? 14.382 -3.331 -6.101 1.00 81.88 103 THR A C 1
ATOM 799 O O . THR A 1 103 ? 15.440 -3.685 -6.624 1.00 81.88 103 THR A O 1
ATOM 802 N N . SER A 1 104 ? 13.541 -4.224 -5.569 1.00 84.06 104 SER A N 1
ATOM 803 C CA . SER A 1 104 ? 13.804 -5.667 -5.596 1.00 84.06 104 SER A CA 1
ATOM 804 C C . SER A 1 104 ? 13.845 -6.228 -7.016 1.00 84.06 104 SER A C 1
ATOM 806 O O . SER A 1 104 ? 14.555 -7.207 -7.252 1.00 84.06 104 SER A O 1
ATOM 808 N N . ALA A 1 105 ? 13.175 -5.584 -7.982 1.00 86.81 105 ALA A N 1
ATOM 809 C CA . ALA A 1 105 ? 13.180 -6.027 -9.370 1.00 86.81 105 ALA A CA 1
ATOM 810 C C . ALA A 1 105 ? 14.598 -6.118 -9.943 1.00 86.81 105 ALA A C 1
ATOM 812 O O . ALA A 1 105 ? 14.917 -7.058 -10.671 1.00 86.81 105 ALA A O 1
ATOM 813 N N . TYR A 1 106 ? 15.493 -5.216 -9.536 1.00 84.25 106 TYR A N 1
ATOM 814 C CA . TYR A 1 106 ? 16.884 -5.156 -9.995 1.00 84.25 106 TYR A CA 1
ATOM 815 C C . TYR A 1 106 ? 17.743 -6.349 -9.545 1.00 84.25 106 TYR A C 1
ATOM 817 O O . TYR A 1 106 ? 18.827 -6.549 -10.086 1.00 84.25 106 TYR A O 1
ATOM 825 N N . LEU A 1 107 ? 17.248 -7.192 -8.632 1.00 85.25 107 LEU A N 1
ATOM 826 C CA . LEU A 1 107 ? 17.940 -8.386 -8.127 1.00 85.25 107 LEU A CA 1
ATOM 827 C C . LEU A 1 107 ? 17.702 -9.648 -8.984 1.00 85.25 107 LEU A C 1
ATOM 829 O O . LEU A 1 107 ? 18.078 -10.754 -8.584 1.00 85.25 107 LEU A O 1
ATOM 833 N N . GLY A 1 108 ? 17.053 -9.518 -10.145 1.00 87.00 108 GLY A N 1
ATOM 834 C CA . GLY A 1 108 ? 16.791 -10.634 -11.058 1.00 87.00 108 GLY A CA 1
ATOM 835 C C . GLY A 1 108 ? 15.841 -11.672 -10.451 1.00 87.00 108 GLY A C 1
ATOM 836 O O . GLY A 1 108 ? 14.809 -11.325 -9.878 1.00 87.00 108 GLY A O 1
ATOM 837 N N . TRP A 1 109 ? 16.180 -12.962 -10.544 1.00 88.56 109 TRP A N 1
ATOM 838 C CA . TRP A 1 109 ? 15.319 -14.047 -10.041 1.00 88.56 109 TRP A CA 1
ATOM 839 C C . TRP A 1 109 ? 15.087 -13.986 -8.520 1.00 88.56 109 TRP A C 1
ATOM 841 O O . TRP A 1 109 ? 14.029 -14.387 -8.036 1.00 88.56 109 TRP A O 1
ATOM 851 N N . ILE A 1 110 ? 16.050 -13.451 -7.762 1.00 89.50 110 ILE A N 1
ATOM 852 C CA . ILE A 1 110 ? 15.912 -13.258 -6.311 1.00 89.50 110 ILE A CA 1
ATOM 853 C C . ILE A 1 110 ? 14.867 -12.178 -6.029 1.00 89.50 110 ILE A C 1
ATOM 855 O O . ILE A 1 110 ? 14.081 -12.315 -5.094 1.00 89.50 110 ILE A O 1
ATOM 859 N N . GLY A 1 111 ? 14.811 -11.152 -6.880 1.00 88.69 111 GLY A N 1
ATOM 860 C CA . GLY A 1 111 ? 13.758 -10.144 -6.869 1.00 88.69 111 GLY A CA 1
ATOM 861 C C . GLY A 1 111 ? 12.373 -10.764 -7.015 1.00 88.69 111 GLY A C 1
ATOM 862 O O . GLY A 1 111 ? 11.496 -10.493 -6.205 1.00 88.69 111 GLY A O 1
ATOM 863 N N . TRP A 1 112 ? 12.191 -11.671 -7.979 1.00 90.62 112 TRP A N 1
ATOM 864 C CA . TRP A 1 112 ? 10.928 -12.400 -8.152 1.00 90.62 112 TRP A CA 1
ATOM 865 C C . TRP A 1 112 ? 10.518 -13.176 -6.901 1.00 90.62 112 TRP A C 1
ATOM 867 O O . TRP A 1 112 ? 9.366 -13.098 -6.469 1.00 90.62 112 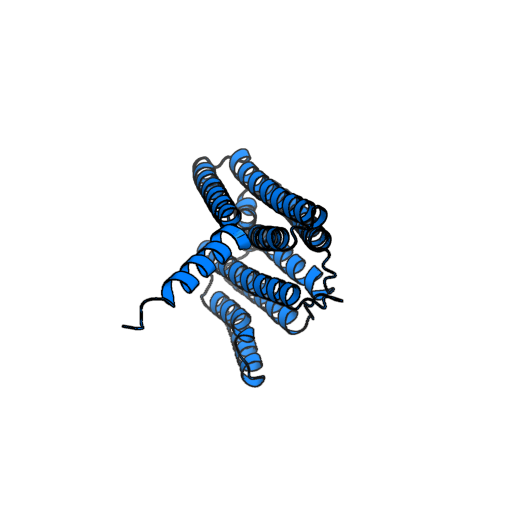TRP A O 1
ATOM 877 N N . LEU A 1 113 ? 11.458 -13.904 -6.292 1.00 92.06 113 LEU A N 1
ATOM 878 C CA . LEU A 1 113 ? 11.192 -14.631 -5.053 1.00 92.06 113 LEU A CA 1
ATOM 879 C C . LEU A 1 113 ? 10.807 -13.671 -3.917 1.00 92.06 113 LEU A C 1
ATOM 881 O O . LEU A 1 113 ? 9.834 -13.927 -3.205 1.00 92.06 113 LEU A O 1
ATOM 885 N N . ALA A 1 114 ? 11.525 -12.554 -3.775 1.00 90.12 114 ALA A N 1
ATOM 886 C CA . ALA A 1 114 ? 11.224 -11.522 -2.788 1.00 90.12 114 ALA A CA 1
ATOM 887 C C . ALA A 1 114 ? 9.820 -10.930 -2.998 1.00 90.12 114 ALA A C 1
ATOM 889 O O . ALA A 1 114 ? 9.066 -10.813 -2.034 1.00 90.12 114 ALA A O 1
ATOM 890 N N . SER A 1 115 ? 9.423 -10.652 -4.243 1.00 92.38 115 SER A N 1
ATOM 891 C CA . SER A 1 115 ? 8.081 -10.176 -4.595 1.00 92.38 115 SER A CA 1
ATOM 892 C C . SER A 1 115 ? 6.988 -11.189 -4.232 1.00 92.38 115 SER A C 1
ATOM 894 O O . SER A 1 115 ? 5.970 -10.810 -3.653 1.00 92.38 115 SER A O 1
ATOM 896 N N . VAL A 1 116 ? 7.199 -12.486 -4.495 1.00 93.31 116 VAL A N 1
ATOM 897 C CA . VAL A 1 116 ? 6.247 -13.551 -4.115 1.00 93.31 116 VAL A CA 1
ATOM 898 C C . VAL A 1 116 ? 6.089 -13.631 -2.596 1.00 93.31 116 VAL A C 1
ATOM 900 O O . VAL A 1 116 ? 4.964 -13.666 -2.088 1.00 93.31 116 VAL A O 1
ATOM 903 N N . VAL A 1 117 ? 7.206 -13.623 -1.863 1.00 93.19 117 VAL A N 1
ATOM 904 C CA . VAL A 1 117 ? 7.199 -13.627 -0.393 1.00 93.19 117 VAL A CA 1
ATOM 905 C C . VAL A 1 117 ? 6.494 -12.382 0.140 1.00 93.19 117 VAL A C 1
ATOM 907 O O . VAL A 1 117 ? 5.649 -12.493 1.029 1.00 93.19 117 VAL A O 1
ATOM 910 N N . TRP A 1 118 ? 6.781 -11.212 -0.431 1.00 94.38 118 TRP A N 1
ATOM 911 C CA . TRP A 1 118 ? 6.175 -9.949 -0.028 1.00 94.38 118 TRP A CA 1
ATOM 912 C C . TRP A 1 118 ? 4.661 -9.933 -0.256 1.00 94.38 118 TRP A C 1
ATOM 914 O O . TRP A 1 118 ? 3.923 -9.546 0.645 1.00 94.38 118 TRP A O 1
ATOM 924 N N . VAL A 1 119 ? 4.164 -10.431 -1.394 1.00 95.19 119 VAL A N 1
ATOM 925 C CA . VAL A 1 119 ? 2.716 -10.561 -1.645 1.00 95.19 119 VAL A CA 1
ATOM 926 C C . VAL A 1 119 ? 2.066 -11.521 -0.646 1.00 95.19 119 VAL A C 1
ATOM 928 O O . VAL A 1 119 ? 0.984 -11.233 -0.122 1.00 95.19 119 VAL A O 1
ATOM 931 N N . GLY A 1 120 ? 2.720 -12.646 -0.345 1.00 95.31 120 GLY A N 1
ATOM 932 C CA . GLY A 1 120 ? 2.259 -13.585 0.679 1.00 95.31 120 GLY A CA 1
ATOM 933 C C . GLY A 1 120 ? 2.154 -12.919 2.053 1.00 95.31 120 GLY A C 1
ATOM 934 O O . GLY A 1 120 ? 1.105 -12.981 2.703 1.00 95.31 120 GLY A O 1
ATOM 935 N N . LEU A 1 121 ? 3.204 -12.202 2.462 1.00 94.69 121 LEU A N 1
ATOM 936 C CA . LEU A 1 121 ? 3.223 -11.418 3.696 1.00 94.69 121 LEU A CA 1
ATOM 937 C C . LEU A 1 121 ? 2.167 -10.315 3.683 1.00 94.69 121 LEU A C 1
ATOM 939 O O . LEU A 1 121 ? 1.482 -10.130 4.683 1.00 94.69 121 LEU A O 1
ATOM 943 N N . PHE A 1 122 ? 1.973 -9.615 2.568 1.00 95.19 122 PHE A N 1
ATOM 944 C CA . PHE A 1 122 ? 0.934 -8.603 2.411 1.00 95.19 122 PHE A CA 1
ATOM 945 C C . PHE A 1 122 ? -0.451 -9.197 2.682 1.00 95.19 122 PHE A C 1
ATOM 947 O O . PHE A 1 122 ? -1.213 -8.636 3.471 1.00 95.19 122 PHE A O 1
ATOM 954 N N . ALA A 1 123 ? -0.776 -10.347 2.083 1.00 95.56 123 ALA A N 1
ATOM 955 C CA . ALA A 1 123 ? -2.063 -11.013 2.282 1.00 95.56 123 ALA A CA 1
ATOM 956 C C . ALA A 1 123 ? -2.273 -11.417 3.751 1.00 95.56 123 ALA A C 1
ATOM 958 O O . ALA A 1 123 ? -3.325 -11.130 4.334 1.00 95.56 123 ALA A O 1
ATOM 959 N N . VAL A 1 124 ? -1.254 -12.026 4.367 1.00 96.00 124 VAL A N 1
ATOM 960 C CA . VAL A 1 124 ? -1.283 -12.430 5.779 1.00 96.00 124 VAL A CA 1
ATOM 961 C C . VAL A 1 124 ? -1.440 -11.213 6.690 1.00 96.00 124 VAL A C 1
ATOM 963 O O . VAL A 1 124 ? -2.346 -11.200 7.524 1.00 96.00 124 VAL A O 1
ATOM 966 N N . LYS A 1 125 ? -0.629 -10.165 6.504 1.00 96.00 125 LYS A N 1
ATOM 967 C CA . LYS A 1 125 ? -0.701 -8.903 7.260 1.00 96.00 125 LYS A CA 1
ATOM 968 C C . LYS A 1 125 ? -2.069 -8.245 7.123 1.00 96.00 125 LYS A C 1
ATOM 970 O O . LYS A 1 125 ? -2.632 -7.825 8.129 1.00 96.00 125 LYS A O 1
ATOM 975 N N . HIS A 1 126 ? -2.644 -8.217 5.919 1.00 94.50 126 HIS A N 1
ATOM 976 C CA . HIS A 1 126 ? -3.960 -7.615 5.678 1.00 94.50 126 HIS A CA 1
ATOM 977 C C . HIS A 1 126 ? -5.063 -8.297 6.493 1.00 94.50 126 HIS A C 1
ATOM 979 O O . HIS A 1 126 ? -5.857 -7.641 7.175 1.00 94.50 126 HIS A O 1
ATOM 985 N N . VAL A 1 127 ? -5.084 -9.632 6.471 1.00 94.69 127 VAL A N 1
ATOM 986 C CA . VAL A 1 127 ? -6.046 -10.433 7.241 1.00 94.69 127 VAL A CA 1
ATOM 987 C C . VAL A 1 127 ? -5.766 -10.330 8.740 1.00 94.69 127 VAL A C 1
ATOM 989 O O . VAL A 1 127 ? -6.701 -10.140 9.521 1.00 94.69 127 VAL A O 1
ATOM 992 N N . ALA A 1 128 ? -4.499 -10.396 9.148 1.00 94.75 128 ALA A N 1
ATOM 993 C CA . ALA A 1 128 ? -4.084 -10.272 10.541 1.00 94.75 128 ALA A CA 1
ATOM 994 C C . ALA A 1 128 ? -4.456 -8.905 11.125 1.00 94.75 128 ALA A C 1
ATOM 996 O O . ALA A 1 128 ? -4.965 -8.840 12.240 1.00 94.75 128 ALA A O 1
ATOM 997 N N . LEU A 1 129 ? -4.289 -7.821 10.367 1.00 93.69 129 LEU A N 1
ATOM 998 C CA . LEU A 1 129 ? -4.673 -6.471 10.768 1.00 93.69 129 LEU A CA 1
ATOM 999 C C . LEU A 1 129 ? -6.193 -6.344 10.930 1.00 93.69 129 LEU A C 1
ATOM 1001 O O . LEU A 1 129 ? -6.676 -5.808 11.933 1.00 93.69 129 LEU A O 1
ATOM 1005 N N . ALA A 1 130 ? -6.962 -6.880 9.979 1.00 92.19 130 ALA A N 1
ATOM 1006 C CA . ALA A 1 130 ? -8.416 -6.925 10.093 1.00 92.19 130 ALA A CA 1
ATOM 1007 C C . ALA A 1 130 ? -8.856 -7.720 11.334 1.00 92.19 130 ALA A C 1
ATOM 1009 O O . ALA A 1 130 ? -9.702 -7.252 12.100 1.00 92.19 130 ALA A O 1
ATOM 1010 N N . ALA A 1 131 ? -8.241 -8.880 11.579 1.00 92.25 131 ALA A N 1
ATOM 1011 C CA . ALA A 1 131 ? -8.510 -9.715 12.746 1.00 92.25 131 ALA A CA 1
ATOM 1012 C C . ALA A 1 131 ? -8.112 -9.022 14.060 1.00 92.25 131 ALA A C 1
ATOM 1014 O O . ALA A 1 131 ? -8.892 -9.026 15.017 1.00 92.25 131 ALA A O 1
ATOM 1015 N N . ALA A 1 132 ? -6.950 -8.363 14.093 1.00 91.19 132 ALA A N 1
ATOM 1016 C CA . ALA A 1 132 ? -6.438 -7.617 15.239 1.00 91.19 132 ALA A CA 1
ATOM 1017 C C . ALA A 1 132 ? -7.418 -6.536 15.691 1.00 91.19 132 ALA A C 1
ATOM 1019 O O . ALA A 1 132 ? -7.741 -6.433 16.875 1.00 91.19 132 ALA A O 1
ATOM 1020 N N . LEU A 1 133 ? -7.965 -5.793 14.731 1.00 89.56 133 LEU A N 1
ATOM 1021 C CA . LEU A 1 133 ? -8.951 -4.742 14.969 1.00 89.56 133 LEU A CA 1
ATOM 1022 C C . LEU A 1 133 ? -10.396 -5.263 15.057 1.00 89.56 133 LEU A C 1
ATOM 1024 O O . LEU A 1 133 ? -11.324 -4.468 15.222 1.00 89.56 133 LEU A O 1
ATOM 1028 N N . ARG A 1 134 ? -10.600 -6.585 14.966 1.00 89.25 134 ARG A N 1
ATOM 1029 C CA . ARG A 1 134 ? -11.913 -7.256 14.949 1.00 89.25 134 ARG A CA 1
ATOM 1030 C C . ARG A 1 134 ? -12.852 -6.703 13.868 1.00 89.25 134 ARG A C 1
ATOM 1032 O O . ARG A 1 134 ? -14.060 -6.580 14.074 1.00 89.25 134 ARG A O 1
ATOM 1039 N N . LEU A 1 135 ? -12.293 -6.355 12.712 1.00 87.62 135 LEU A N 1
ATOM 1040 C CA . LEU A 1 135 ? -13.016 -5.829 11.561 1.00 87.62 135 LEU A CA 1
ATOM 1041 C C . LEU A 1 135 ? -13.451 -6.972 10.644 1.00 87.62 135 LEU A C 1
ATOM 1043 O O . LEU A 1 135 ? -12.641 -7.783 10.204 1.00 87.62 135 LEU A O 1
ATOM 1047 N N . ARG A 1 136 ? -14.737 -7.002 10.288 1.00 88.69 136 ARG A N 1
ATOM 1048 C CA . ARG A 1 136 ? -15.261 -7.921 9.269 1.00 88.69 136 ARG A CA 1
ATOM 1049 C C . ARG A 1 136 ? -15.271 -7.214 7.920 1.00 88.69 136 ARG A C 1
ATOM 1051 O O . ARG A 1 136 ? -16.248 -6.558 7.559 1.00 88.69 136 ARG A O 1
ATOM 1058 N N . LEU A 1 137 ? -14.160 -7.288 7.198 1.00 86.94 137 LEU A N 1
ATOM 1059 C CA . LEU A 1 137 ? -14.030 -6.650 5.890 1.00 86.94 137 LEU A CA 1
ATOM 1060 C C . LEU A 1 137 ? -14.929 -7.329 4.844 1.00 86.94 137 LEU A C 1
ATOM 1062 O O . LEU A 1 137 ? -15.161 -8.535 4.867 1.00 86.94 137 LEU A O 1
ATOM 1066 N N . SER A 1 138 ? -15.475 -6.531 3.930 1.00 89.19 138 SER A N 1
ATOM 1067 C CA . SER A 1 138 ? -16.109 -7.030 2.704 1.00 89.19 138 SER A CA 1
ATOM 1068 C C . SER A 1 138 ? -15.084 -7.686 1.773 1.00 89.19 138 SER A C 1
ATOM 1070 O O . SER A 1 138 ? -13.898 -7.369 1.829 1.00 89.19 138 SER A O 1
ATOM 1072 N N . ARG A 1 139 ? -15.546 -8.554 0.860 1.00 88.44 139 ARG A N 1
ATOM 1073 C CA . ARG A 1 139 ? -14.681 -9.186 -0.154 1.00 88.44 139 ARG A CA 1
ATOM 1074 C C . ARG A 1 139 ? -13.905 -8.147 -0.968 1.00 88.44 139 ARG A C 1
ATOM 1076 O O . ARG A 1 139 ? -12.700 -8.281 -1.121 1.00 88.44 139 ARG A O 1
ATOM 1083 N N . GLY A 1 140 ? -14.561 -7.066 -1.397 1.00 87.62 140 GLY A N 1
ATOM 1084 C CA . GLY A 1 140 ? -13.894 -5.971 -2.106 1.00 87.62 140 GLY A CA 1
ATOM 1085 C C . GLY A 1 140 ? -12.793 -5.303 -1.280 1.00 87.62 140 GLY A C 1
ATOM 1086 O O . GLY A 1 140 ? -11.752 -4.947 -1.821 1.00 87.62 140 GLY A O 1
ATOM 1087 N N . ALA A 1 141 ? -12.977 -5.195 0.040 1.00 87.62 141 ALA A N 1
ATOM 1088 C CA . ALA A 1 141 ? -11.953 -4.656 0.928 1.00 87.62 141 ALA A CA 1
ATOM 1089 C C . ALA A 1 141 ? -10.780 -5.610 1.211 1.00 87.62 141 ALA A C 1
ATOM 1091 O O . ALA A 1 141 ? -9.749 -5.161 1.707 1.00 87.62 141 ALA A O 1
ATOM 1092 N N . LEU A 1 142 ? -10.919 -6.897 0.889 1.00 88.88 142 LEU A N 1
ATOM 1093 C CA . LEU A 1 142 ? -9.850 -7.892 0.987 1.00 88.88 142 LEU A CA 1
ATOM 1094 C C . LEU A 1 142 ? -9.101 -8.062 -0.338 1.00 88.88 142 LEU A C 1
ATOM 1096 O O . LEU A 1 142 ? -7.875 -8.065 -0.341 1.00 88.88 142 LEU A O 1
ATOM 1100 N N . PHE A 1 143 ? -9.827 -8.172 -1.452 1.00 91.25 143 PHE A N 1
ATOM 1101 C CA . PHE A 1 143 ? -9.234 -8.507 -2.749 1.00 91.25 143 PHE A CA 1
ATOM 1102 C C . PHE A 1 143 ? -8.626 -7.313 -3.477 1.00 91.25 143 PHE A C 1
ATOM 1104 O O . PHE A 1 143 ? -7.596 -7.466 -4.120 1.00 91.25 143 PHE A O 1
ATOM 1111 N N . LEU A 1 144 ? -9.217 -6.120 -3.374 1.00 91.50 144 LEU A N 1
ATOM 1112 C CA . LEU A 1 144 ? -8.701 -4.957 -4.098 1.00 91.50 144 LEU A CA 1
ATOM 1113 C C . LEU A 1 144 ? -7.278 -4.542 -3.671 1.00 91.50 144 LEU A C 1
ATOM 1115 O O . LEU A 1 144 ? -6.464 -4.278 -4.551 1.00 91.50 144 LEU A O 1
ATOM 1119 N N . PRO A 1 145 ? -6.928 -4.502 -2.369 1.00 91.94 145 PRO A N 1
ATOM 1120 C CA . PRO A 1 145 ? -5.566 -4.190 -1.943 1.00 91.94 145 PRO A CA 1
ATOM 1121 C C . PRO A 1 145 ? -4.584 -5.265 -2.384 1.00 91.94 145 PRO A C 1
ATOM 1123 O O . PRO A 1 145 ? -3.468 -4.939 -2.756 1.00 91.94 145 PRO A O 1
ATOM 1126 N N . LEU A 1 146 ? -5.013 -6.531 -2.382 1.00 93.81 146 LEU A N 1
ATOM 1127 C CA . LEU A 1 146 ? -4.198 -7.641 -2.861 1.00 93.81 146 LEU A CA 1
ATOM 1128 C C . LEU A 1 146 ? -3.937 -7.536 -4.368 1.00 93.81 146 LEU A C 1
ATOM 1130 O O . LEU A 1 146 ? -2.816 -7.760 -4.797 1.00 93.81 146 LEU A O 1
ATOM 1134 N N . ALA A 1 147 ? -4.936 -7.141 -5.162 1.00 93.50 147 ALA A N 1
ATOM 1135 C CA . ALA A 1 147 ? -4.752 -6.865 -6.586 1.00 93.50 147 ALA A CA 1
ATOM 1136 C C . ALA A 1 147 ? -3.773 -5.701 -6.817 1.00 93.50 147 ALA A C 1
ATOM 1138 O O . ALA A 1 147 ? -2.910 -5.788 -7.685 1.00 93.50 147 ALA A O 1
ATOM 1139 N N . GLY A 1 148 ? -3.866 -4.642 -6.004 1.00 92.69 148 GLY A N 1
ATOM 1140 C CA . GLY A 1 148 ? -2.896 -3.545 -6.016 1.00 92.69 148 GLY A CA 1
ATOM 1141 C C . GLY A 1 148 ? -1.480 -4.018 -5.674 1.00 92.69 148 GLY A C 1
ATOM 1142 O O . GLY A 1 148 ? -0.553 -3.744 -6.424 1.00 92.69 148 GLY A O 1
ATOM 1143 N N . ALA A 1 149 ? -1.329 -4.787 -4.593 1.00 93.75 149 ALA A N 1
ATOM 1144 C CA . ALA A 1 149 ? -0.058 -5.358 -4.151 1.00 93.75 149 ALA A CA 1
ATOM 1145 C C . ALA A 1 149 ? 0.559 -6.301 -5.193 1.00 93.75 149 ALA A C 1
ATOM 1147 O O . ALA A 1 149 ? 1.758 -6.246 -5.432 1.00 93.75 149 ALA A O 1
ATOM 1148 N N . LEU A 1 150 ? -0.255 -7.131 -5.849 1.00 94.44 150 LEU A N 1
ATOM 1149 C CA . LEU A 1 150 ? 0.187 -7.977 -6.957 1.00 94.44 150 LEU A CA 1
ATOM 1150 C C . LEU A 1 150 ? 0.722 -7.141 -8.119 1.00 94.44 150 LEU A C 1
ATOM 1152 O O . LEU A 1 150 ? 1.765 -7.471 -8.670 1.00 94.44 150 LEU A O 1
ATOM 1156 N N . GLY A 1 151 ? 0.038 -6.051 -8.469 1.00 92.88 151 GLY A N 1
ATOM 1157 C CA . GLY A 1 151 ? 0.531 -5.131 -9.486 1.00 92.88 151 GLY A CA 1
ATOM 1158 C C . GLY A 1 151 ? 1.860 -4.493 -9.095 1.00 92.88 151 GLY A C 1
ATOM 1159 O O . GLY A 1 151 ? 2.803 -4.576 -9.870 1.00 92.88 151 GLY A O 1
ATOM 1160 N N . LEU A 1 152 ? 1.973 -3.954 -7.876 1.00 92.25 152 LEU A N 1
ATOM 1161 C CA . LEU A 1 152 ? 3.237 -3.408 -7.360 1.00 92.25 152 LEU A CA 1
ATOM 1162 C C . LEU A 1 152 ? 4.368 -4.446 -7.388 1.00 92.25 152 LEU A C 1
ATOM 1164 O O . LEU A 1 152 ? 5.496 -4.126 -7.726 1.00 92.25 152 LEU A O 1
ATOM 1168 N N . ALA A 1 153 ? 4.058 -5.707 -7.089 1.00 93.38 153 ALA A N 1
ATOM 1169 C CA . ALA A 1 153 ? 5.031 -6.789 -7.060 1.00 93.38 153 ALA A CA 1
ATOM 1170 C C . ALA A 1 153 ? 5.459 -7.291 -8.443 1.00 93.38 153 ALA A C 1
ATOM 1172 O O . ALA A 1 153 ? 6.571 -7.787 -8.572 1.00 93.38 153 ALA A O 1
ATOM 1173 N N . VAL A 1 154 ? 4.593 -7.211 -9.458 1.00 93.31 154 VAL A N 1
ATOM 1174 C CA . VAL A 1 154 ? 4.827 -7.808 -10.786 1.00 93.31 154 VAL A CA 1
ATOM 1175 C C . VAL A 1 154 ? 5.247 -6.770 -11.823 1.00 93.31 154 VAL A C 1
ATOM 1177 O O . VAL A 1 154 ? 6.154 -7.040 -12.610 1.00 93.31 154 VAL A O 1
ATOM 1180 N N . LEU A 1 155 ? 4.611 -5.594 -11.842 1.00 92.50 155 LEU A N 1
ATOM 1181 C CA . LEU A 1 155 ? 4.857 -4.578 -12.870 1.00 92.50 155 LEU A CA 1
ATOM 1182 C C . LEU A 1 155 ? 6.336 -4.179 -12.946 1.00 92.50 155 LEU A C 1
ATOM 1184 O O . LEU A 1 155 ? 6.857 -4.221 -14.053 1.00 92.50 155 LEU A O 1
ATOM 1188 N N . PRO A 1 156 ? 7.055 -3.885 -11.848 1.00 92.38 156 PRO A N 1
ATOM 1189 C CA . PRO A 1 156 ? 8.464 -3.497 -11.927 1.00 92.38 156 PRO A CA 1
ATOM 1190 C C . PRO A 1 156 ? 9.357 -4.521 -12.640 1.00 92.38 156 PRO A C 1
ATOM 1192 O O . PRO A 1 156 ? 10.294 -4.138 -13.332 1.00 92.38 156 PRO A O 1
ATOM 1195 N N . HIS A 1 157 ? 9.055 -5.821 -12.536 1.00 92.00 157 HIS A N 1
ATOM 1196 C CA . HIS A 1 157 ? 9.784 -6.847 -13.291 1.00 92.00 157 HIS A CA 1
ATOM 1197 C C . HIS A 1 157 ? 9.451 -6.800 -14.779 1.00 92.00 157 HIS A C 1
ATOM 1199 O O . HIS A 1 157 ? 10.346 -6.870 -15.610 1.00 92.00 157 HIS A O 1
ATOM 1205 N N . VAL A 1 158 ? 8.171 -6.655 -15.123 1.00 92.56 158 VAL A N 1
ATOM 1206 C CA . VAL A 1 158 ? 7.711 -6.643 -16.520 1.00 92.56 158 VAL A CA 1
ATOM 1207 C C . VAL A 1 158 ? 8.133 -5.363 -17.242 1.00 92.56 158 VAL A C 1
ATOM 1209 O O . VAL A 1 158 ? 8.595 -5.427 -18.376 1.00 92.56 158 VAL A O 1
ATOM 1212 N N . LEU A 1 159 ? 8.017 -4.203 -16.588 1.00 91.75 159 LEU A N 1
ATOM 1213 C CA . LEU A 1 159 ? 8.335 -2.889 -17.161 1.00 91.75 159 LEU A CA 1
ATOM 1214 C C . LEU A 1 159 ? 9.809 -2.765 -17.575 1.00 91.75 159 LEU A C 1
ATOM 1216 O O 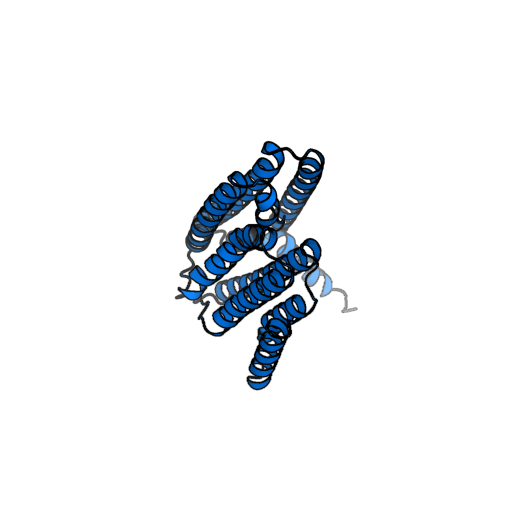. LEU A 1 159 ? 10.131 -1.959 -18.442 1.00 91.75 159 LEU A O 1
ATOM 1220 N N . ARG A 1 160 ? 10.701 -3.570 -16.985 1.00 89.56 160 ARG A N 1
ATOM 1221 C CA . ARG A 1 160 ? 12.129 -3.617 -17.339 1.00 89.56 160 ARG A CA 1
ATOM 1222 C C . ARG A 1 160 ? 12.422 -4.397 -18.618 1.00 89.56 160 ARG A C 1
ATOM 1224 O O . ARG A 1 160 ? 13.455 -4.162 -19.233 1.00 89.56 160 ARG A O 1
ATOM 1231 N N . GLU A 1 161 ? 11.526 -5.296 -19.010 1.00 90.50 161 GLU A N 1
ATOM 1232 C CA . GLU A 1 161 ? 11.712 -6.200 -20.152 1.00 90.50 161 GLU A CA 1
ATOM 1233 C C . GLU A 1 161 ? 10.987 -5.714 -21.416 1.00 90.50 161 GLU A C 1
ATOM 1235 O O . GLU A 1 161 ? 11.198 -6.239 -22.509 1.00 90.50 161 GLU A O 1
ATOM 1240 N N . VAL A 1 162 ? 10.105 -4.718 -21.288 1.00 91.50 162 VAL A N 1
ATOM 1241 C CA . VAL A 1 162 ? 9.264 -4.229 -22.387 1.00 91.50 162 VAL A CA 1
ATOM 1242 C C . VAL A 1 162 ? 9.682 -2.837 -22.853 1.00 91.50 162 VAL A C 1
ATOM 1244 O O . VAL A 1 162 ? 10.238 -2.036 -22.107 1.00 91.50 162 VAL A O 1
ATOM 1247 N N . GLY A 1 163 ? 9.375 -2.522 -24.112 1.00 90.06 163 GLY A N 1
ATOM 1248 C CA . GLY A 1 163 ? 9.570 -1.176 -24.646 1.00 90.06 163 GLY A CA 1
ATOM 1249 C C . GLY A 1 163 ? 8.660 -0.141 -23.977 1.00 90.06 163 GLY A C 1
ATOM 1250 O O . GLY A 1 163 ? 7.579 -0.466 -23.483 1.00 90.06 163 GLY A O 1
ATOM 1251 N N . ARG A 1 164 ? 9.068 1.133 -24.032 1.00 88.00 164 ARG A N 1
ATOM 1252 C CA . ARG A 1 164 ? 8.376 2.264 -23.389 1.00 88.00 164 ARG A CA 1
ATOM 1253 C C . ARG A 1 164 ? 6.870 2.327 -23.677 1.00 88.00 164 ARG A C 1
ATOM 1255 O O . ARG A 1 164 ? 6.096 2.479 -22.742 1.00 88.00 164 ARG A O 1
ATOM 1262 N N . GLY A 1 165 ? 6.444 2.179 -24.934 1.00 84.88 165 GLY A N 1
ATOM 1263 C CA . GLY A 1 165 ? 5.015 2.232 -25.281 1.00 84.88 165 GLY A CA 1
ATOM 1264 C C . GLY A 1 165 ? 4.199 1.135 -24.587 1.00 84.88 165 GLY A C 1
ATOM 1265 O O . GLY A 1 165 ? 3.162 1.408 -23.995 1.00 84.88 165 GLY A O 1
ATOM 1266 N N . ALA A 1 166 ? 4.717 -0.097 -24.555 1.00 87.50 166 ALA A N 1
ATOM 1267 C CA . ALA A 1 166 ? 4.072 -1.198 -23.842 1.00 87.50 166 ALA A CA 1
ATOM 1268 C C . ALA A 1 166 ? 4.059 -0.971 -22.320 1.00 87.50 166 ALA A C 1
ATOM 1270 O O . ALA A 1 166 ? 3.060 -1.271 -21.668 1.00 87.50 166 ALA A O 1
ATOM 1271 N N . ALA A 1 167 ? 5.135 -0.410 -21.756 1.00 89.56 167 ALA A N 1
ATOM 1272 C CA . ALA A 1 167 ? 5.193 -0.023 -20.349 1.00 89.56 167 ALA A CA 1
ATOM 1273 C C . ALA A 1 167 ? 4.110 1.014 -19.998 1.00 89.56 167 ALA A C 1
ATOM 1275 O O . ALA A 1 167 ? 3.367 0.820 -19.035 1.00 89.56 167 ALA A O 1
ATOM 1276 N N . GLU A 1 168 ? 3.962 2.065 -20.811 1.00 86.19 168 GLU A N 1
ATOM 1277 C CA . GLU A 1 168 ? 2.926 3.097 -20.653 1.00 86.19 168 GLU A CA 1
ATOM 1278 C C . GLU A 1 168 ? 1.518 2.483 -20.649 1.00 86.19 168 GLU A C 1
ATOM 1280 O O . GLU A 1 168 ? 0.742 2.715 -19.715 1.00 86.19 168 GLU A O 1
ATOM 1285 N N . THR A 1 169 ? 1.217 1.624 -21.629 1.00 85.94 169 THR A N 1
ATOM 1286 C CA . THR A 1 169 ? -0.069 0.919 -21.710 1.00 85.94 169 THR A CA 1
ATOM 1287 C C . THR A 1 169 ? -0.311 0.023 -20.493 1.00 85.94 169 THR A C 1
ATOM 1289 O O . THR A 1 169 ? -1.400 0.050 -19.921 1.00 85.94 169 THR A O 1
ATOM 1292 N N . LEU A 1 170 ? 0.684 -0.759 -20.059 1.00 90.25 170 LEU A N 1
ATOM 1293 C CA . LEU A 1 170 ? 0.545 -1.671 -18.919 1.00 90.25 170 LEU A CA 1
ATOM 1294 C C . LEU A 1 170 ? 0.258 -0.923 -17.614 1.00 90.25 170 LEU A C 1
ATOM 1296 O O . LEU A 1 170 ? -0.651 -1.317 -16.877 1.00 90.25 170 LEU A O 1
ATOM 1300 N N . VAL A 1 171 ? 0.983 0.168 -17.338 1.00 89.50 171 VAL A N 1
ATOM 1301 C CA . VAL A 1 171 ? 0.724 0.979 -16.140 1.00 89.50 171 VAL A CA 1
ATOM 1302 C C . VAL A 1 171 ? -0.649 1.646 -16.229 1.00 89.50 171 VAL A C 1
ATOM 1304 O O . VAL A 1 171 ? -1.413 1.588 -15.262 1.00 89.50 171 VAL A O 1
ATOM 1307 N N . GLY A 1 172 ? -1.003 2.221 -17.383 1.00 85.00 172 GLY A N 1
ATOM 1308 C CA . GLY A 1 172 ? -2.315 2.832 -17.609 1.00 85.00 172 GLY A CA 1
ATOM 1309 C C . GLY A 1 172 ? -3.468 1.851 -17.375 1.00 85.00 172 GLY A C 1
ATOM 1310 O O . GLY A 1 172 ? -4.390 2.147 -16.610 1.00 85.00 172 GLY A O 1
ATOM 1311 N N . LEU A 1 173 ? -3.385 0.651 -17.958 1.00 86.44 173 LEU A N 1
ATOM 1312 C CA . LEU A 1 173 ? -4.376 -0.415 -17.785 1.00 86.44 173 LEU A CA 1
ATOM 1313 C C . LEU A 1 173 ? -4.467 -0.896 -16.337 1.00 86.44 173 LEU A C 1
ATOM 1315 O O . LEU A 1 173 ? -5.572 -1.079 -15.826 1.00 86.44 173 LEU A O 1
ATOM 1319 N N . PHE A 1 174 ? -3.333 -1.083 -15.661 1.00 90.31 174 PHE A N 1
ATOM 1320 C CA . PHE A 1 174 ? -3.309 -1.499 -14.261 1.00 90.31 174 PHE A CA 1
ATOM 1321 C C . PHE A 1 174 ? -4.009 -0.477 -13.358 1.00 90.31 174 PHE A C 1
ATOM 1323 O O . PHE A 1 174 ? -4.917 -0.826 -12.597 1.00 90.31 174 PHE A O 1
ATOM 1330 N N . VAL A 1 175 ? -3.637 0.797 -13.480 1.00 86.75 175 VAL A N 1
ATOM 1331 C CA . VAL A 1 175 ? -4.235 1.895 -12.715 1.00 86.75 175 VAL A CA 1
ATOM 1332 C C . VAL A 1 175 ? -5.728 2.012 -13.004 1.00 86.75 175 VAL A C 1
ATOM 1334 O O . VAL A 1 175 ? -6.526 2.138 -12.069 1.00 86.75 175 VAL A O 1
ATOM 1337 N N . PHE A 1 176 ? -6.119 1.920 -14.278 1.00 83.25 176 PHE A N 1
ATOM 1338 C CA . PHE A 1 176 ? -7.519 1.932 -14.686 1.00 83.25 176 PHE A CA 1
ATOM 1339 C C . PHE A 1 176 ? -8.305 0.774 -14.075 1.00 83.25 176 PHE A C 1
ATOM 1341 O O . PHE A 1 176 ? -9.350 1.002 -13.464 1.00 83.25 176 PHE A O 1
ATOM 1348 N N . ALA A 1 177 ? -7.787 -0.452 -14.162 1.00 86.56 177 ALA A N 1
ATOM 1349 C CA . ALA A 1 177 ? -8.436 -1.638 -13.617 1.00 86.56 177 ALA A CA 1
ATOM 1350 C C . ALA A 1 177 ? -8.629 -1.538 -12.097 1.00 86.56 177 ALA A C 1
ATOM 1352 O O . ALA A 1 177 ? -9.728 -1.794 -11.596 1.00 86.56 177 ALA A O 1
ATOM 1353 N N . ILE A 1 178 ? -7.599 -1.105 -11.359 1.00 88.25 178 ILE A N 1
ATOM 1354 C CA . ILE A 1 178 ? -7.699 -0.886 -9.911 1.00 88.25 178 ILE A CA 1
ATOM 1355 C C . ILE A 1 178 ? -8.710 0.221 -9.606 1.00 88.25 178 ILE A C 1
ATOM 1357 O O . ILE A 1 178 ? -9.574 0.029 -8.749 1.00 8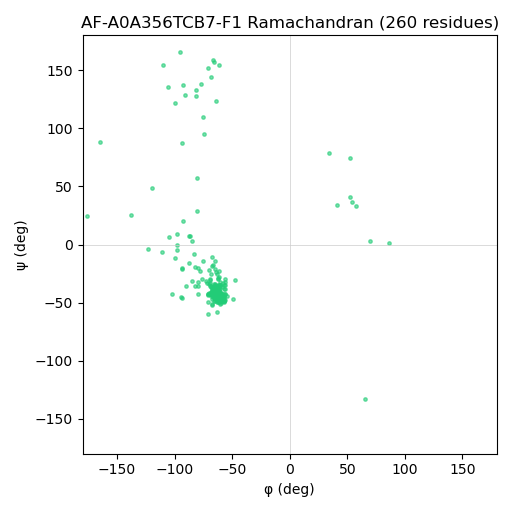8.25 178 ILE A O 1
ATOM 1361 N N . GLY A 1 179 ? -8.654 1.353 -10.312 1.00 82.81 179 GLY A N 1
ATOM 1362 C CA . GLY A 1 179 ? -9.581 2.471 -10.138 1.00 82.81 179 GLY A CA 1
ATOM 1363 C C . GLY A 1 179 ? -11.040 2.076 -10.385 1.00 82.81 179 GLY A C 1
ATOM 1364 O O . GLY A 1 179 ? -11.891 2.296 -9.519 1.00 82.81 179 GLY A O 1
ATOM 1365 N N . ALA A 1 180 ? -11.316 1.416 -11.511 1.00 81.81 180 ALA A N 1
ATOM 1366 C CA . ALA A 1 180 ? -12.638 0.916 -11.880 1.00 81.81 180 ALA A CA 1
ATOM 1367 C C . ALA A 1 180 ? -13.160 -0.109 -10.861 1.00 81.81 180 ALA A C 1
ATOM 1369 O O . ALA A 1 180 ? -14.268 0.034 -10.333 1.00 81.81 180 ALA A O 1
ATOM 1370 N N . ALA A 1 181 ? -12.339 -1.094 -10.482 1.00 85.06 181 ALA A N 1
ATOM 1371 C CA . ALA A 1 181 ? -12.696 -2.056 -9.441 1.00 85.06 181 ALA A CA 1
ATOM 1372 C C . ALA A 1 181 ? -12.999 -1.355 -8.107 1.00 85.06 181 ALA A C 1
ATOM 1374 O O . ALA A 1 181 ? -13.927 -1.731 -7.389 1.00 85.06 181 ALA A O 1
ATOM 1375 N N . ALA A 1 182 ? -12.272 -0.288 -7.781 1.00 82.44 182 ALA A N 1
ATOM 1376 C CA . ALA A 1 182 ? -12.492 0.482 -6.569 1.00 82.44 182 ALA A CA 1
ATOM 1377 C C . ALA A 1 182 ? -13.794 1.307 -6.582 1.00 82.44 182 ALA A C 1
ATOM 1379 O O . ALA A 1 182 ? -14.281 1.669 -5.502 1.00 82.44 182 ALA A O 1
ATOM 1380 N N . LEU A 1 183 ? -14.351 1.621 -7.754 1.00 79.12 183 LEU A N 1
ATOM 1381 C CA . LEU A 1 183 ? -15.663 2.260 -7.901 1.00 79.12 183 LEU A CA 1
ATOM 1382 C C . LEU A 1 183 ? -16.801 1.240 -7.759 1.00 79.12 183 LEU A C 1
ATOM 1384 O O . LEU A 1 183 ? -17.760 1.501 -7.035 1.00 79.12 183 LEU A O 1
ATOM 1388 N N . HIS A 1 184 ? -16.663 0.058 -8.365 1.00 79.31 184 HIS A N 1
ATOM 1389 C CA . HIS A 1 184 ? -17.728 -0.952 -8.390 1.00 79.31 184 HIS A CA 1
ATOM 1390 C C . HIS A 1 184 ? -17.771 -1.861 -7.155 1.00 79.31 184 HIS A C 1
ATOM 1392 O O . HIS A 1 184 ? -18.844 -2.307 -6.738 1.00 79.31 184 HIS A O 1
ATOM 1398 N N . LEU A 1 185 ? -16.626 -2.148 -6.533 1.00 81.25 185 LEU A N 1
ATOM 1399 C CA . LEU A 1 185 ? -16.578 -3.043 -5.383 1.00 81.25 185 LEU A CA 1
ATOM 1400 C C . LEU A 1 185 ? -16.960 -2.312 -4.095 1.00 81.25 185 LEU A C 1
ATOM 1402 O O . LEU A 1 185 ? -16.360 -1.304 -3.700 1.00 81.25 185 LEU A O 1
ATOM 1406 N N . ARG A 1 186 ? -17.916 -2.895 -3.362 1.00 79.69 186 ARG A N 1
ATOM 1407 C CA . ARG A 1 186 ? -18.205 -2.489 -1.982 1.00 79.69 186 ARG A CA 1
ATOM 1408 C C . ARG A 1 186 ? -16.987 -2.775 -1.105 1.00 79.69 186 ARG A C 1
ATOM 1410 O O . ARG A 1 186 ? -16.536 -3.913 -1.005 1.00 79.69 186 ARG A O 1
ATOM 1417 N N . ARG A 1 187 ? -16.495 -1.728 -0.441 1.00 79.56 187 ARG A N 1
ATOM 1418 C CA . ARG A 1 187 ? -15.312 -1.746 0.438 1.00 79.56 187 ARG A CA 1
ATOM 1419 C C . ARG A 1 187 ? -15.683 -1.341 1.864 1.00 79.56 187 ARG A C 1
ATOM 1421 O O . ARG A 1 187 ? -15.089 -0.449 2.462 1.00 79.56 187 ARG A O 1
ATOM 1428 N N . SER A 1 188 ? -16.739 -1.960 2.382 1.00 78.56 188 SER A N 1
ATOM 1429 C CA . SER A 1 188 ? -17.292 -1.688 3.708 1.00 78.56 188 SER A CA 1
ATOM 1430 C C . SER A 1 188 ? -16.759 -2.646 4.777 1.00 78.56 188 SER A C 1
ATOM 1432 O O . SER A 1 188 ? -16.199 -3.707 4.478 1.00 78.56 188 SER A O 1
ATOM 1434 N N . VAL A 1 189 ? -16.989 -2.263 6.035 1.00 77.62 189 VAL A N 1
ATOM 1435 C CA . VAL A 1 189 ? -16.872 -3.127 7.214 1.00 77.62 189 VAL A CA 1
ATOM 1436 C C . VAL A 1 189 ? -18.276 -3.604 7.597 1.00 77.62 189 VAL A C 1
ATOM 1438 O O . VAL A 1 189 ? -19.158 -2.780 7.849 1.00 77.62 189 VAL A O 1
ATOM 1441 N N . HIS A 1 190 ? -18.495 -4.916 7.637 1.00 75.38 190 HIS A N 1
ATOM 1442 C CA . HIS A 1 190 ? -19.760 -5.531 8.038 1.00 75.38 190 HIS A CA 1
ATOM 1443 C C . HIS A 1 190 ? -19.933 -5.497 9.558 1.00 75.38 190 HIS A C 1
ATOM 1445 O O . HIS A 1 190 ? -18.993 -5.761 10.306 1.00 75.38 190 HIS A O 1
ATOM 1451 N N . GLY A 1 191 ? -21.147 -5.192 10.022 1.00 59.56 191 GLY A N 1
ATOM 1452 C CA . GLY A 1 191 ? -21.496 -5.231 11.448 1.00 59.56 191 GLY A CA 1
ATOM 1453 C C . GLY A 1 191 ? -20.844 -4.147 12.315 1.00 59.56 191 GLY A C 1
ATOM 1454 O O . GLY A 1 191 ? -21.065 -4.124 13.521 1.00 59.56 191 GLY A O 1
ATOM 1455 N N . ALA A 1 192 ? -20.070 -3.227 11.730 1.00 58.19 192 ALA A N 1
ATOM 1456 C CA . ALA A 1 192 ? -19.539 -2.081 12.454 1.00 58.19 192 ALA A CA 1
ATOM 1457 C C . ALA A 1 192 ? -20.663 -1.065 12.703 1.00 58.19 192 ALA A C 1
ATOM 1459 O O . ALA A 1 192 ? -20.962 -0.226 11.853 1.00 58.19 192 ALA A O 1
ATOM 1460 N N . THR A 1 193 ? -21.291 -1.123 13.875 1.00 52.31 193 THR A N 1
ATOM 1461 C CA . THR A 1 193 ? -22.134 -0.026 14.381 1.00 52.31 193 THR A CA 1
ATOM 1462 C C . THR A 1 193 ? -21.298 1.238 14.622 1.00 52.31 193 THR A C 1
ATOM 1464 O O . THR A 1 193 ? -21.806 2.353 14.513 1.00 52.31 193 THR A O 1
ATOM 1467 N N . ASP A 1 194 ? -19.987 1.077 14.835 1.00 65.50 194 ASP A N 1
ATOM 1468 C CA . ASP A 1 194 ? -19.043 2.167 15.056 1.00 65.50 194 ASP A CA 1
ATOM 1469 C C . ASP A 1 194 ? -18.704 2.931 13.760 1.00 65.50 194 ASP A C 1
ATOM 1471 O O . ASP A 1 194 ? -17.992 2.464 12.863 1.00 65.50 194 ASP A O 1
ATOM 1475 N N . VAL A 1 195 ? -19.201 4.166 13.678 1.00 71.81 195 VAL A N 1
ATOM 1476 C CA . VAL A 1 195 ? -18.901 5.134 12.610 1.00 71.81 195 VAL A CA 1
ATOM 1477 C C . VAL A 1 195 ? -17.393 5.391 12.478 1.00 71.81 195 VAL A C 1
ATOM 1479 O O . VAL A 1 195 ? -16.915 5.650 11.371 1.00 71.81 195 VAL A O 1
ATOM 1482 N N . ARG A 1 196 ? -16.622 5.287 13.567 1.00 70.62 196 ARG A N 1
ATOM 1483 C CA . ARG A 1 196 ? -15.176 5.552 13.568 1.00 70.62 196 ARG A CA 1
ATOM 1484 C C . ARG A 1 196 ? -14.405 4.500 12.779 1.00 70.62 196 ARG A C 1
ATOM 1486 O O . ARG A 1 196 ? -13.554 4.874 11.979 1.00 70.62 196 ARG A O 1
ATOM 1493 N N . ALA A 1 197 ? -14.753 3.221 12.922 1.00 72.38 197 ALA A N 1
ATOM 1494 C CA . ALA A 1 197 ? -14.132 2.133 12.162 1.00 72.38 197 ALA A CA 1
ATOM 1495 C C . ALA A 1 197 ? -14.372 2.290 10.651 1.00 72.38 197 ALA A C 1
ATOM 1497 O O . ALA A 1 197 ? -13.450 2.148 9.849 1.00 72.38 197 ALA A O 1
ATOM 1498 N N . ARG A 1 198 ? -15.594 2.681 10.259 1.00 76.25 198 ARG A N 1
ATOM 1499 C CA . ARG A 1 198 ? -15.913 2.996 8.857 1.00 76.25 198 ARG A CA 1
ATOM 1500 C C . ARG A 1 198 ? -15.084 4.165 8.328 1.00 76.25 198 ARG A C 1
ATOM 1502 O O . ARG A 1 198 ? -14.547 4.068 7.229 1.00 76.25 198 ARG A O 1
ATOM 1509 N N . ARG A 1 199 ? -14.958 5.250 9.101 1.00 77.62 199 ARG A N 1
ATOM 1510 C CA . ARG A 1 199 ? -14.134 6.410 8.721 1.00 77.62 199 ARG A CA 1
ATOM 1511 C C . ARG A 1 199 ? -12.656 6.045 8.591 1.00 77.62 199 ARG A C 1
ATOM 1513 O O . ARG A 1 199 ? -12.042 6.452 7.615 1.00 77.62 199 ARG A O 1
ATOM 1520 N N . ALA A 1 200 ? -12.108 5.257 9.515 1.00 76.38 200 ALA A N 1
ATOM 1521 C CA . ALA A 1 200 ? -10.716 4.812 9.463 1.00 76.38 200 ALA A CA 1
ATOM 1522 C C . ALA A 1 200 ? -10.423 4.004 8.190 1.00 76.38 200 ALA A C 1
ATOM 1524 O O . ALA A 1 200 ? -9.477 4.314 7.474 1.00 76.38 200 ALA A O 1
ATOM 1525 N N . VAL A 1 201 ? -11.286 3.042 7.847 1.00 81.31 201 VAL A N 1
ATOM 1526 C CA . VAL A 1 201 ? -11.155 2.273 6.598 1.00 81.31 201 VAL A CA 1
ATOM 1527 C C . VAL A 1 201 ? -11.244 3.182 5.371 1.00 81.31 201 VAL A C 1
ATOM 1529 O O . VAL A 1 201 ? -10.443 3.052 4.452 1.00 81.31 201 VAL A O 1
ATOM 1532 N N . TRP A 1 202 ? -12.158 4.154 5.364 1.00 80.19 202 TRP A N 1
ATOM 1533 C CA . TRP A 1 202 ? -12.236 5.155 4.294 1.00 80.19 202 TRP A CA 1
ATOM 1534 C C . TRP A 1 202 ? -10.968 6.001 4.146 1.00 80.19 202 TRP A C 1
ATOM 1536 O O . TRP A 1 202 ? -10.555 6.274 3.019 1.00 80.19 202 TRP A O 1
ATOM 1546 N N . VAL A 1 203 ? -10.352 6.408 5.258 1.00 79.62 203 VAL A N 1
ATOM 1547 C CA . VAL A 1 203 ? -9.076 7.136 5.247 1.00 79.62 203 VAL A CA 1
ATOM 1548 C C . VAL A 1 203 ? -7.967 6.254 4.678 1.00 79.62 203 VAL A C 1
ATOM 1550 O O . VAL A 1 203 ? -7.261 6.705 3.782 1.00 79.62 203 VAL A O 1
ATOM 1553 N N . ILE A 1 204 ? -7.872 4.992 5.107 1.00 83.94 204 ILE A N 1
ATOM 1554 C CA . ILE A 1 204 ? -6.886 4.033 4.584 1.00 83.94 204 ILE A CA 1
ATOM 1555 C C . ILE A 1 204 ? -7.015 3.894 3.063 1.00 83.94 204 ILE A C 1
ATOM 1557 O O . ILE A 1 204 ? -6.015 3.969 2.362 1.00 83.94 204 ILE A O 1
ATOM 1561 N N . TRP A 1 205 ? -8.235 3.810 2.521 1.00 85.19 205 TRP A N 1
ATOM 1562 C CA . TRP A 1 205 ? -8.432 3.766 1.067 1.00 85.19 205 TRP A CA 1
ATOM 1563 C C . TRP A 1 205 ? -7.921 4.996 0.326 1.00 85.19 205 TRP A C 1
ATOM 1565 O O . TRP A 1 205 ? -7.484 4.872 -0.816 1.00 85.19 205 TRP A O 1
ATOM 1575 N N . ARG A 1 206 ? -8.028 6.183 0.929 1.00 82.44 206 ARG A N 1
ATOM 1576 C CA . ARG A 1 206 ? -7.492 7.412 0.332 1.00 82.44 206 ARG A CA 1
ATOM 1577 C C . ARG A 1 206 ? -5.973 7.415 0.379 1.00 82.44 206 ARG A C 1
ATOM 1579 O O . ARG A 1 206 ? -5.356 7.746 -0.624 1.00 82.44 206 ARG A O 1
ATOM 1586 N N . VAL A 1 207 ? -5.397 7.001 1.507 1.00 82.94 207 VAL A N 1
ATOM 1587 C CA . VAL A 1 207 ? -3.944 6.880 1.656 1.00 82.94 207 VAL A CA 1
ATOM 1588 C C . VAL A 1 207 ? -3.389 5.871 0.654 1.00 82.94 207 VAL A C 1
ATOM 1590 O O . VAL A 1 207 ? -2.467 6.203 -0.071 1.00 82.94 207 VAL A O 1
ATOM 1593 N N . TRP A 1 208 ? -3.997 4.694 0.515 1.00 87.94 208 TRP A N 1
ATOM 1594 C CA . TRP A 1 208 ? -3.581 3.705 -0.483 1.00 87.94 208 TRP A CA 1
ATOM 1595 C C . TRP A 1 208 ? -3.763 4.175 -1.923 1.00 87.94 208 TRP A C 1
ATOM 1597 O O . TRP A 1 208 ? -2.915 3.880 -2.752 1.00 87.94 208 TRP A O 1
ATOM 1607 N N . GLY A 1 209 ? -4.813 4.942 -2.229 1.00 84.81 209 GLY A N 1
ATOM 1608 C CA . GLY A 1 209 ? -4.946 5.576 -3.544 1.00 84.81 209 GLY A CA 1
ATOM 1609 C C . GLY A 1 209 ? -3.830 6.587 -3.825 1.00 84.81 209 GLY A C 1
ATOM 1610 O O . GLY A 1 209 ? -3.271 6.593 -4.916 1.00 84.81 209 GLY A O 1
ATOM 1611 N N . ALA A 1 210 ? -3.468 7.404 -2.832 1.00 83.81 210 ALA A N 1
ATOM 1612 C CA . ALA A 1 210 ? -2.362 8.354 -2.944 1.00 83.81 210 ALA A CA 1
ATOM 1613 C C . ALA A 1 210 ? -0.994 7.657 -3.044 1.00 83.81 210 ALA A C 1
ATOM 1615 O O . ALA A 1 210 ? -0.137 8.104 -3.797 1.00 83.81 210 ALA A O 1
ATOM 1616 N N . LEU A 1 211 ? -0.797 6.552 -2.323 1.00 86.31 211 LEU A N 1
ATOM 1617 C CA . LEU A 1 211 ? 0.431 5.761 -2.399 1.00 86.31 211 LEU A CA 1
ATOM 1618 C C . LEU A 1 211 ? 0.544 5.023 -3.730 1.00 86.31 211 LEU A C 1
ATOM 1620 O O . LEU A 1 211 ? 1.602 5.066 -4.339 1.00 86.31 211 LEU A O 1
ATOM 1624 N N . LEU A 1 212 ? -0.547 4.447 -4.245 1.00 87.94 212 LEU A N 1
ATOM 1625 C CA . LEU A 1 212 ? -0.575 3.905 -5.605 1.00 87.94 212 LEU A CA 1
ATOM 1626 C C . LEU A 1 212 ? -0.194 4.978 -6.633 1.00 87.94 212 LEU A C 1
ATOM 1628 O O . LEU A 1 212 ? 0.589 4.712 -7.535 1.00 87.94 212 LEU A O 1
ATOM 1632 N N . PHE A 1 213 ? -0.700 6.204 -6.477 1.00 86.38 213 PHE A N 1
ATOM 1633 C CA . PHE A 1 213 ? -0.285 7.319 -7.324 1.00 86.38 213 PHE A CA 1
ATOM 1634 C C . PHE A 1 213 ? 1.218 7.621 -7.193 1.00 86.38 213 PHE A C 1
ATOM 1636 O O . PHE A 1 213 ? 1.895 7.768 -8.207 1.00 86.38 213 PHE A O 1
ATOM 1643 N N . ALA A 1 214 ? 1.770 7.642 -5.977 1.00 86.12 214 ALA A N 1
ATOM 1644 C CA . ALA A 1 214 ? 3.208 7.825 -5.764 1.00 86.12 214 ALA A CA 1
ATOM 1645 C C . ALA A 1 214 ? 4.049 6.731 -6.451 1.00 86.12 214 ALA A C 1
ATOM 1647 O O . ALA A 1 214 ? 5.027 7.056 -7.120 1.00 86.12 214 ALA A O 1
ATOM 1648 N N . HIS A 1 215 ? 3.620 5.469 -6.372 1.00 89.94 215 HIS A N 1
ATOM 1649 C CA . HIS A 1 215 ? 4.228 4.342 -7.093 1.00 89.94 215 HIS A CA 1
ATOM 1650 C C . HIS A 1 215 ? 4.193 4.542 -8.611 1.00 89.94 215 HIS A C 1
ATOM 1652 O O . HIS A 1 215 ? 5.204 4.394 -9.292 1.00 89.94 215 HIS A O 1
ATOM 1658 N N . THR A 1 216 ? 3.060 4.992 -9.157 1.00 88.50 216 THR A N 1
ATOM 1659 C CA . THR A 1 216 ? 2.960 5.277 -10.599 1.00 88.50 216 THR A CA 1
ATOM 1660 C C . THR A 1 216 ? 3.842 6.443 -11.039 1.00 88.50 216 THR A C 1
ATOM 1662 O O . THR A 1 216 ? 4.373 6.411 -12.146 1.00 88.50 216 THR A O 1
ATOM 1665 N N . LEU A 1 217 ? 4.032 7.459 -10.187 1.00 87.31 217 LEU A N 1
ATOM 1666 C CA . LEU A 1 217 ? 4.971 8.549 -10.454 1.00 87.31 217 LEU A CA 1
ATOM 1667 C 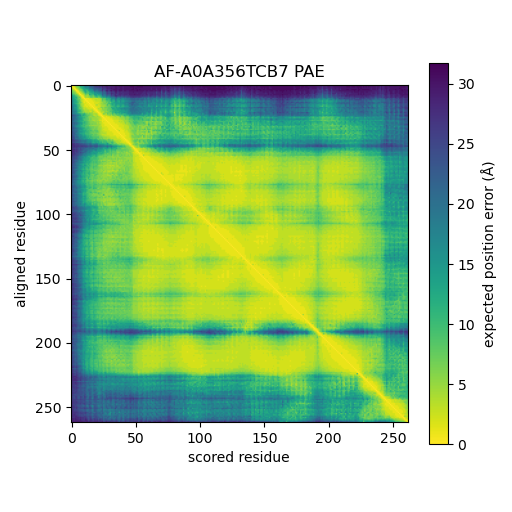C . LEU A 1 217 ? 6.416 8.054 -10.443 1.00 87.31 217 LEU A C 1
ATOM 1669 O O . LEU A 1 217 ? 7.198 8.468 -11.295 1.00 87.31 217 LEU A O 1
ATOM 1673 N N . TYR A 1 218 ? 6.754 7.162 -9.511 1.00 87.81 218 TYR A N 1
ATOM 1674 C CA . TYR A 1 218 ? 8.066 6.531 -9.472 1.00 87.81 218 TYR A CA 1
ATOM 1675 C C . TYR A 1 218 ? 8.339 5.751 -10.766 1.00 87.81 218 TYR A C 1
ATOM 1677 O O . TYR A 1 218 ? 9.356 5.992 -11.409 1.00 87.81 218 TYR A O 1
ATOM 1685 N N . TRP A 1 219 ? 7.402 4.913 -11.226 1.00 89.62 219 TRP A N 1
ATOM 1686 C CA . TRP A 1 219 ? 7.557 4.196 -12.500 1.00 89.62 219 TRP A CA 1
ATOM 1687 C C . TRP A 1 219 ? 7.623 5.132 -13.702 1.00 89.62 219 TRP A C 1
ATOM 1689 O O . TRP A 1 219 ? 8.402 4.890 -14.621 1.00 89.62 219 TRP A O 1
ATOM 1699 N N . ALA A 1 220 ? 6.830 6.206 -13.702 1.00 87.62 220 ALA A N 1
ATOM 1700 C CA . ALA A 1 220 ? 6.867 7.189 -14.775 1.00 87.62 220 ALA A CA 1
ATOM 1701 C C . ALA A 1 220 ? 8.223 7.892 -14.865 1.00 87.62 220 ALA A C 1
ATOM 1703 O O . ALA A 1 220 ? 8.729 8.102 -15.964 1.00 87.62 220 ALA A O 1
ATOM 1704 N N . TYR A 1 221 ? 8.825 8.206 -13.719 1.00 87.88 221 TYR A N 1
ATOM 1705 C CA . TYR A 1 221 ? 10.166 8.769 -13.652 1.00 87.88 221 TYR A CA 1
ATOM 1706 C C . TYR A 1 221 ? 11.233 7.757 -14.096 1.00 87.88 221 TYR A C 1
ATOM 1708 O O . TYR A 1 221 ? 12.014 8.053 -14.999 1.00 87.88 221 TYR A O 1
ATOM 1716 N N . GLU A 1 222 ? 11.230 6.558 -13.512 1.00 87.69 222 GLU A N 1
ATOM 1717 C CA . GLU A 1 222 ? 12.251 5.528 -13.739 1.00 87.69 222 GLU A CA 1
ATOM 1718 C C . GLU A 1 222 ? 12.252 5.013 -15.187 1.00 87.69 222 GLU A C 1
ATOM 1720 O O . GLU A 1 222 ? 13.305 4.885 -15.809 1.00 87.69 222 GLU A O 1
ATOM 1725 N N . HIS A 1 223 ? 11.069 4.777 -15.762 1.00 87.25 223 HIS A N 1
ATOM 1726 C CA . HIS A 1 223 ? 10.911 4.260 -17.127 1.00 87.25 223 HIS A CA 1
ATOM 1727 C C . HIS A 1 223 ? 10.636 5.355 -18.171 1.00 87.25 223 HIS A C 1
ATOM 1729 O O . HIS A 1 223 ? 10.321 5.042 -19.321 1.00 87.25 223 HIS A O 1
ATOM 1735 N N . GLN A 1 224 ? 10.753 6.634 -17.790 1.00 85.81 224 GLN A N 1
ATOM 1736 C CA . GLN A 1 224 ? 10.522 7.799 -18.657 1.00 85.81 224 GLN A CA 1
ATOM 1737 C C . GLN A 1 224 ? 9.163 7.767 -19.380 1.00 85.81 224 GLN A C 1
ATOM 1739 O O . GLN A 1 224 ? 9.066 8.102 -20.563 1.00 85.81 224 GLN A O 1
ATOM 1744 N N . LEU A 1 225 ? 8.112 7.342 -18.678 1.00 85.19 225 LEU A N 1
ATOM 1745 C CA . LEU A 1 225 ? 6.762 7.216 -19.226 1.00 85.19 225 LEU A CA 1
ATOM 1746 C C . LEU A 1 225 ? 6.134 8.598 -19.477 1.00 85.19 225 LEU A C 1
ATOM 1748 O O . LEU A 1 225 ? 6.426 9.581 -18.792 1.00 85.19 225 LEU A O 1
ATOM 1752 N N . GLY A 1 226 ? 5.229 8.673 -20.450 1.00 79.00 226 GLY A N 1
ATOM 1753 C CA . GLY A 1 226 ? 4.425 9.857 -20.737 1.00 79.00 226 GLY A CA 1
ATOM 1754 C C . GLY A 1 226 ? 3.521 10.280 -19.571 1.00 79.00 226 GLY A C 1
ATOM 1755 O O . GLY A 1 226 ? 3.078 9.476 -18.749 1.00 79.00 226 GLY A O 1
ATOM 1756 N N . THR A 1 227 ? 3.181 11.570 -19.526 1.00 72.50 227 THR A N 1
ATOM 1757 C CA . THR A 1 227 ? 2.369 12.168 -18.449 1.00 72.50 227 THR A CA 1
ATOM 1758 C C . THR A 1 227 ? 0.920 11.670 -18.415 1.00 72.50 227 THR A C 1
ATOM 1760 O O . THR A 1 227 ? 0.258 11.802 -17.384 1.00 72.50 227 THR A O 1
ATOM 1763 N N . GLY A 1 228 ? 0.419 11.066 -19.500 1.00 70.50 228 GLY A N 1
ATOM 1764 C CA . GLY A 1 228 ? -0.949 10.540 -19.585 1.00 70.50 228 GLY A CA 1
ATOM 1765 C C . GLY A 1 228 ? -1.266 9.494 -18.509 1.00 70.50 228 GLY A C 1
ATOM 1766 O O . GLY A 1 228 ? -2.369 9.490 -17.964 1.00 70.50 228 GLY A O 1
ATOM 1767 N N . VAL A 1 229 ? -0.274 8.691 -18.103 1.00 69.62 229 VAL A N 1
ATOM 1768 C CA . VAL A 1 229 ? -0.425 7.663 -17.060 1.00 69.62 229 VAL A CA 1
ATOM 1769 C C . VAL A 1 229 ? -0.676 8.324 -15.705 1.00 69.62 229 VAL A C 1
ATOM 1771 O O . VAL A 1 229 ? -1.567 7.920 -14.955 1.00 69.62 229 VAL A O 1
ATOM 1774 N N . SER A 1 230 ? 0.056 9.401 -15.416 1.00 68.25 230 SER A N 1
ATOM 1775 C CA . SER A 1 230 ? -0.124 10.200 -14.203 1.00 68.25 230 SER A CA 1
ATOM 1776 C C . SER A 1 230 ? -1.469 10.929 -14.201 1.00 68.25 230 SER A C 1
ATOM 1778 O O . SER A 1 230 ? -2.121 10.997 -13.160 1.00 68.25 230 SER A O 1
ATOM 1780 N N . VAL A 1 231 ? -1.930 11.427 -15.355 1.00 68.94 231 VAL A N 1
ATOM 1781 C CA . VAL A 1 231 ? -3.259 12.050 -15.490 1.00 68.94 231 VAL A CA 1
ATOM 1782 C C . VAL A 1 231 ? -4.369 11.022 -15.264 1.00 68.94 231 VAL A C 1
ATOM 1784 O O . VAL A 1 231 ? -5.306 11.306 -14.520 1.00 68.94 231 VAL A O 1
ATOM 1787 N N . ALA A 1 232 ? -4.253 9.817 -15.829 1.00 69.38 232 ALA A N 1
ATOM 1788 C CA . ALA A 1 232 ? -5.227 8.746 -15.635 1.00 69.38 232 ALA A CA 1
ATOM 1789 C C . ALA A 1 232 ? -5.306 8.293 -14.169 1.00 69.38 232 ALA A C 1
ATOM 1791 O O . ALA A 1 232 ? -6.401 8.168 -13.608 1.00 69.38 232 ALA A O 1
ATOM 1792 N N . ALA A 1 233 ? -4.152 8.137 -13.517 1.00 68.25 233 ALA A N 1
ATOM 1793 C CA . ALA A 1 233 ? -4.069 7.830 -12.094 1.00 68.25 233 ALA A CA 1
ATOM 1794 C C . ALA A 1 233 ? -4.693 8.931 -11.226 1.00 68.25 233 ALA A C 1
ATOM 1796 O O . ALA A 1 233 ? -5.525 8.646 -10.359 1.00 68.25 233 ALA A O 1
ATOM 1797 N N . LEU A 1 234 ? -4.360 10.195 -11.493 1.00 68.44 234 LEU A N 1
ATOM 1798 C CA . LEU A 1 234 ? -4.895 11.343 -10.762 1.00 68.44 234 LEU A CA 1
ATOM 1799 C C . LEU A 1 234 ? -6.412 11.490 -10.957 1.00 68.44 234 LEU A C 1
ATOM 1801 O O . LEU A 1 234 ? -7.145 11.735 -9.994 1.00 68.44 234 LEU A O 1
ATOM 1805 N N . ALA A 1 235 ? -6.903 11.298 -12.182 1.00 68.94 235 ALA A N 1
ATOM 1806 C CA . ALA A 1 235 ? -8.326 11.332 -12.499 1.00 68.94 235 ALA A CA 1
ATOM 1807 C C . ALA A 1 235 ? -9.085 10.256 -11.706 1.00 68.94 235 ALA A C 1
ATOM 1809 O O . ALA A 1 235 ? -10.059 10.566 -11.024 1.00 68.94 235 ALA A O 1
ATOM 1810 N N . LEU A 1 236 ? -8.593 9.015 -11.666 1.00 67.75 236 LEU A N 1
ATOM 1811 C CA . LEU A 1 236 ? -9.248 7.931 -10.922 1.00 67.75 236 LEU A CA 1
ATOM 1812 C C . LEU A 1 236 ? -9.190 8.115 -9.405 1.00 67.75 236 LEU A C 1
ATOM 1814 O O . LEU A 1 236 ? -10.175 7.827 -8.722 1.00 67.75 236 LEU A O 1
ATOM 1818 N N . VAL A 1 237 ? -8.090 8.640 -8.863 1.00 65.62 237 VAL A N 1
ATOM 1819 C CA . VAL A 1 237 ? -8.000 8.978 -7.432 1.00 65.62 237 VAL A CA 1
ATOM 1820 C C . VAL A 1 237 ? -8.955 10.127 -7.076 1.00 65.62 237 VAL A C 1
ATOM 1822 O O . VAL A 1 237 ? -9.581 10.102 -6.009 1.00 65.62 237 VAL A O 1
ATOM 1825 N N . SER A 1 238 ? -9.122 11.101 -7.977 1.00 66.19 238 SER A N 1
ATOM 1826 C CA . SER A 1 238 ? -9.966 12.284 -7.766 1.00 66.19 238 SER A CA 1
ATOM 1827 C C . SER A 1 238 ? -11.464 12.045 -7.980 1.00 66.19 238 SER A C 1
ATOM 1829 O O . SER A 1 238 ? -12.254 12.764 -7.366 1.00 66.19 238 SER A O 1
ATOM 1831 N N . THR A 1 239 ? -11.878 10.988 -8.702 1.00 66.50 239 THR A N 1
ATOM 1832 C CA . THR A 1 239 ? -13.305 10.609 -8.883 1.00 66.50 239 THR A CA 1
ATOM 1833 C C . THR A 1 239 ? -14.101 10.581 -7.575 1.00 66.50 239 THR A C 1
ATOM 1835 O O . THR A 1 239 ? -15.287 10.887 -7.551 1.00 66.50 239 THR A O 1
ATOM 1838 N N . ARG A 1 240 ? -13.461 10.262 -6.443 1.00 62.00 240 ARG A N 1
ATOM 1839 C CA . ARG A 1 240 ? -14.123 10.176 -5.127 1.00 62.00 240 ARG A CA 1
ATOM 1840 C C . ARG A 1 240 ? -14.298 11.492 -4.384 1.00 62.00 240 ARG A C 1
ATOM 1842 O O . ARG A 1 240 ? -14.904 11.507 -3.310 1.00 62.00 240 ARG A O 1
ATOM 1849 N N . LEU A 1 241 ? -13.701 12.561 -4.889 1.00 63.06 241 LEU A N 1
ATOM 1850 C CA . LEU A 1 241 ? -13.943 13.919 -4.413 1.00 63.06 241 LEU A CA 1
ATOM 1851 C C . LEU A 1 241 ? -15.140 14.543 -5.138 1.00 63.06 241 LEU A C 1
ATOM 1853 O O . LEU A 1 241 ? -15.700 15.524 -4.652 1.00 63.06 241 LEU A O 1
ATOM 1857 N N . LEU A 1 242 ? -15.551 13.944 -6.258 1.00 61.41 242 LEU A N 1
ATOM 1858 C CA . LEU A 1 242 ? -16.667 14.392 -7.071 1.00 61.41 242 LEU A CA 1
ATOM 1859 C C . LEU A 1 242 ? -17.980 13.899 -6.460 1.00 61.41 242 LEU A C 1
ATOM 1861 O O . LEU A 1 242 ? -18.109 12.748 -6.042 1.00 61.41 242 LEU A O 1
ATOM 1865 N N . ARG A 1 243 ? -18.944 14.815 -6.349 1.00 58.22 243 ARG A N 1
ATOM 1866 C CA . ARG A 1 243 ? -20.265 14.548 -5.762 1.00 58.22 243 ARG A CA 1
ATOM 1867 C C . ARG A 1 243 ? -21.310 14.171 -6.806 1.00 58.22 243 ARG A C 1
ATOM 1869 O O . ARG A 1 243 ? -22.320 13.579 -6.447 1.00 58.22 243 ARG A O 1
ATOM 1876 N N . GLU A 1 244 ? -21.064 14.524 -8.063 1.00 69.31 244 GLU A N 1
ATOM 1877 C CA . GLU A 1 244 ? -22.018 14.392 -9.157 1.00 69.31 244 GLU A CA 1
ATOM 1878 C C . GLU A 1 244 ? -21.635 13.222 -10.065 1.00 69.31 244 GLU A C 1
ATOM 1880 O O . GLU A 1 244 ? -20.469 13.035 -10.417 1.00 69.31 244 GLU A O 1
ATOM 1885 N N . GLU A 1 245 ? -22.633 12.419 -10.431 1.00 64.44 245 GLU A N 1
ATOM 1886 C CA . GLU A 1 245 ? -22.449 11.172 -11.175 1.00 64.44 245 GLU A CA 1
ATOM 1887 C C . GLU A 1 245 ? -21.836 11.410 -12.563 1.00 64.44 245 GLU A C 1
ATOM 1889 O O . GLU A 1 245 ? -20.901 10.712 -12.951 1.00 64.44 245 GLU A O 1
ATOM 1894 N N . TRP A 1 246 ? -22.273 12.452 -13.279 1.00 63.47 246 TRP A N 1
ATOM 1895 C CA . TRP A 1 246 ? -21.701 12.808 -14.582 1.00 63.47 246 TRP A CA 1
ATOM 1896 C C . TRP A 1 246 ? -20.213 13.173 -14.483 1.00 63.47 246 TRP A C 1
ATOM 1898 O O . TRP A 1 246 ? -19.443 12.838 -15.381 1.00 63.47 246 TRP A O 1
ATOM 1908 N N . SER A 1 247 ? -19.779 13.805 -13.385 1.00 62.12 247 SER A N 1
ATOM 1909 C CA . SER A 1 247 ? -18.376 14.175 -13.186 1.00 62.12 247 SER A CA 1
ATOM 1910 C C . SER A 1 247 ? -17.500 12.945 -12.958 1.00 62.12 247 SER A C 1
ATOM 1912 O O . SER A 1 247 ? -16.359 12.932 -13.416 1.00 62.12 247 SER A O 1
ATOM 1914 N N . VAL A 1 248 ? -18.029 11.905 -12.298 1.00 61.25 248 VAL A N 1
ATOM 1915 C CA . VAL A 1 248 ? -17.352 10.607 -12.129 1.00 61.25 248 VAL A CA 1
ATOM 1916 C C . VAL A 1 248 ? -17.165 9.929 -13.482 1.00 61.25 248 VAL A C 1
ATOM 1918 O O . VAL A 1 248 ? -16.050 9.534 -13.810 1.00 61.25 248 VAL A O 1
ATOM 1921 N N . TRP A 1 249 ? -18.216 9.860 -14.301 1.00 67.12 249 TRP A N 1
ATOM 1922 C CA . TRP A 1 249 ? -18.123 9.283 -15.645 1.00 67.12 249 TRP A CA 1
ATOM 1923 C C . TRP A 1 249 ? -17.185 10.082 -16.556 1.00 67.12 249 TRP A C 1
ATOM 1925 O O . TRP A 1 249 ? -16.379 9.485 -17.267 1.00 67.12 249 TRP A O 1
ATOM 1935 N N . ALA A 1 250 ? -17.207 11.415 -16.477 1.00 62.62 250 ALA A N 1
ATOM 1936 C CA . ALA A 1 250 ? -16.286 12.279 -17.210 1.00 62.62 250 ALA A CA 1
ATOM 1937 C C . ALA A 1 250 ? -14.823 12.069 -16.781 1.00 62.62 250 ALA A C 1
ATOM 1939 O O . ALA A 1 250 ? -13.951 11.950 -17.637 1.00 62.62 250 ALA A O 1
ATOM 1940 N N . THR A 1 251 ? -14.531 11.948 -15.479 1.00 64.25 251 THR A N 1
ATOM 1941 C CA . THR A 1 251 ? -13.160 11.642 -15.014 1.00 64.25 251 THR A CA 1
ATOM 1942 C C . THR A 1 251 ? -12.730 10.221 -15.355 1.00 64.25 251 THR A C 1
ATOM 1944 O O . THR A 1 251 ? -11.568 10.020 -15.693 1.00 64.25 251 THR A O 1
ATOM 1947 N N . SER A 1 252 ? -13.632 9.237 -15.320 1.00 60.56 252 SER A N 1
ATOM 1948 C CA . SER A 1 252 ? -13.342 7.879 -15.794 1.00 60.56 252 SER A CA 1
ATOM 1949 C C . SER A 1 252 ? -13.069 7.844 -17.299 1.00 60.56 252 SER A C 1
ATOM 1951 O O . SER A 1 252 ? -12.159 7.135 -17.720 1.00 60.56 252 SER A O 1
ATOM 1953 N N . ALA A 1 253 ? -13.787 8.637 -18.098 1.00 65.62 253 ALA A N 1
ATOM 1954 C CA . ALA A 1 253 ? -13.526 8.791 -19.527 1.00 65.62 253 ALA A CA 1
ATOM 1955 C C . ALA A 1 253 ? -12.186 9.492 -19.786 1.00 65.62 253 ALA A C 1
ATOM 1957 O O . ALA A 1 253 ? -11.408 9.014 -20.601 1.00 65.62 253 ALA A O 1
ATOM 1958 N N . VAL A 1 254 ? -11.860 10.559 -19.046 1.00 66.62 254 VAL A N 1
ATOM 1959 C CA . VAL A 1 254 ? -10.539 11.212 -19.106 1.00 66.62 254 VAL A CA 1
ATOM 1960 C C . VAL A 1 254 ? -9.429 10.249 -18.692 1.00 66.62 254 VAL A C 1
ATOM 1962 O O . VAL A 1 254 ? -8.376 10.245 -19.316 1.00 66.62 254 VAL A O 1
ATOM 1965 N N . ALA A 1 255 ? -9.653 9.405 -17.683 1.00 64.44 255 ALA A N 1
ATOM 1966 C CA . ALA A 1 255 ? -8.684 8.394 -17.284 1.00 64.44 255 ALA A CA 1
ATOM 1967 C C . ALA A 1 255 ? -8.506 7.304 -18.342 1.00 64.44 255 ALA A C 1
ATOM 1969 O O . ALA A 1 255 ? -7.385 6.876 -18.586 1.00 64.44 255 ALA A O 1
ATOM 1970 N N . LEU A 1 256 ? -9.593 6.882 -18.989 1.00 62.16 256 LEU A N 1
ATOM 1971 C CA . LEU A 1 256 ? -9.553 5.913 -20.079 1.00 62.16 256 LEU A CA 1
ATOM 1972 C C . LEU A 1 256 ? -8.847 6.491 -21.310 1.00 62.16 256 LEU A C 1
ATOM 1974 O O . LEU A 1 256 ? -7.981 5.834 -21.867 1.00 62.16 256 LEU A O 1
ATOM 1978 N N . ILE A 1 257 ? -9.167 7.728 -21.699 1.00 65.88 257 ILE A N 1
ATOM 1979 C CA . ILE A 1 257 ? -8.500 8.439 -22.798 1.00 65.88 257 ILE A CA 1
ATOM 1980 C C . ILE A 1 257 ? -7.032 8.663 -22.447 1.00 65.88 257 ILE A C 1
ATOM 1982 O O . ILE A 1 257 ? -6.172 8.370 -23.258 1.00 65.88 257 ILE A O 1
ATOM 1986 N N . GLY A 1 258 ? -6.722 9.101 -21.228 1.00 60.22 258 GLY A N 1
ATOM 1987 C CA . GLY A 1 258 ? -5.349 9.249 -20.753 1.00 60.22 258 GLY A CA 1
ATOM 1988 C C . GLY A 1 258 ? -4.579 7.929 -20.709 1.00 60.22 258 GLY A C 1
ATOM 1989 O O . GLY A 1 258 ? -3.373 7.954 -20.896 1.00 60.22 258 GLY A O 1
ATOM 1990 N N . ALA A 1 259 ? -5.259 6.795 -20.506 1.00 58.38 259 ALA A N 1
ATOM 1991 C CA . ALA A 1 259 ? -4.688 5.449 -20.584 1.00 58.38 259 ALA A CA 1
ATOM 1992 C C . ALA A 1 259 ? -4.590 4.902 -22.025 1.00 58.38 259 ALA A C 1
ATOM 1994 O O . ALA A 1 259 ? -3.847 3.951 -22.251 1.00 58.38 259 ALA A O 1
ATOM 1995 N N . ALA A 1 260 ? -5.344 5.471 -22.971 1.00 55.31 260 ALA A N 1
ATOM 1996 C CA . ALA A 1 260 ? -5.448 5.032 -24.366 1.00 55.31 260 ALA A CA 1
ATOM 1997 C C . ALA A 1 260 ? -4.817 6.007 -25.379 1.00 55.31 260 ALA A C 1
ATOM 1999 O O . ALA A 1 260 ? -4.750 5.688 -26.560 1.00 55.31 260 ALA A O 1
ATOM 2000 N N . ALA A 1 261 ? -4.371 7.190 -24.950 1.00 54.91 261 ALA A N 1
ATOM 2001 C CA . ALA A 1 261 ? -3.745 8.216 -25.788 1.00 54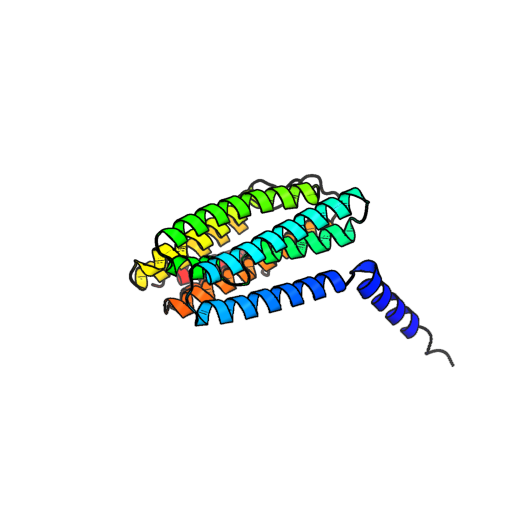.91 261 ALA A CA 1
ATOM 2002 C C . ALA A 1 261 ? -2.255 7.931 -26.074 1.00 54.91 261 ALA A C 1
ATOM 2004 O O . ALA A 1 261 ? -1.479 8.869 -26.260 1.00 54.91 261 ALA A O 1
ATOM 2005 N N . PHE A 1 262 ? -1.877 6.650 -26.094 1.00 47.53 262 PHE A N 1
ATOM 2006 C CA . PHE A 1 262 ? -0.525 6.151 -26.342 1.00 47.53 262 PHE A CA 1
ATOM 2007 C C . PHE A 1 262 ? -0.505 5.289 -27.599 1.00 47.53 262 PHE A C 1
ATOM 2009 O O . PHE A 1 262 ? -1.306 4.327 -27.653 1.00 47.53 262 PHE A O 1
#

Secondary structure (DSSP, 8-state):
---SSSH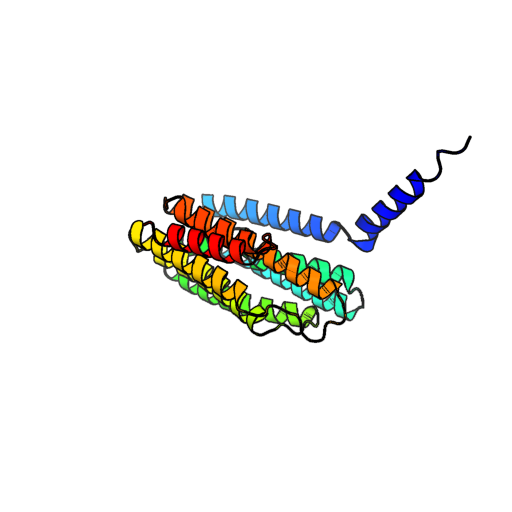HHHHHHHHIIIIIIS-HHHHHHHHHHHHHHHHHHHHHHHHT-HHHHHHHHHHHHHHHHHHHHHHHHHHHTT-HHHHHHHHHHHHHHTT-TT-HHHHHGGGTHHHHHHHHHHHHHHHHHHHHHHHHTT-EE-HHHHHHHHHHHHHHHHHHHHHTTS-HHHHHHHHHHHHHHHHHHHHHS--PEET---HHHHHHHHHHHHHHHHHHHHHHHHHHHHTT--HHHHHHHHHHHHGGG--SHHHHHHHHHHHHHHHH--

Sequence (262 aa):
MAGRMDDDVSWRRLYRRWFVEYNPLALLSATFILGGIWLLSREAAQHASLAGHLGVAALAELYALALIGGAWFLVRIGMRRAAAMLGILAAVYQADLTMHVETSAYLGWIGWLASVVWVGLFAVKHVALAAALRLRLSRGALFLPLAGALGLAVLPHVLREVGRGAAETLVGLFVFAIGAAALHLRRSVHGATDVRARRAVWVIWRVWGALLFAHTLYWAYEHQLGTGVSVAALALVSTRLLREEWSVWATSAVALIGAAAF

pLDDT: mean 79.27, std 12.38, range [41.97, 96.0]

Radius of gyration: 20.52 Å; Cα contacts (8 Å, |Δi|>4): 276; chains: 1; bounding box: 49×57×59 Å

Nearest PDB structures (foldseek):
  9dze-assembly1_h  TM=2.725E-01  e=4.446E-01  synthetic construct
  8e0m-assembly4_L  TM=4.172E-01  e=9.023E+00  synthetic construct

Mean predicted aligned error: 9.43 Å